Protein AF-A0A3B8Z0I8-F1 (afdb_monomer)

Radius of gyration: 22.94 Å; Cα contacts (8 Å, |Δi|>4): 555; chains: 1; bounding box: 56×36×66 Å

Foldseek 3Di:
DDDCPPQADQDDPVQLVVQVVLLVVVCPDPLVLVQLQVCAAPQLLDRNHSVQWDKDFLQHVRRVGHNDPVRIHTHGPLQRVQCPHPHCVRDRRQNVLVVLLLVLQLVDDAADDPDDDFFEKEFEFEWEGDSVHIWTKKFQWDADPPDLQHRAIDGFIDTDDPPQPDNVSRRQVRCCAFWNDRCPVFKDFRAKHYKDFADGPNHTPRYIYIYTYIYGSHDDHTDGDVNTTPDMDTFHLVQLVPVVQFDFDFDDDPRDTDTFTFGCGPNHTHGGPRNVRSVRSCCRSPPDPPPD

Sequence (292 aa):
MSPESGFLVPVSEEQIRRERQKAREIRKSPWWKRRKSSGLCHYCGADVGAAELTMDHIVPVIRGGRSARGNLVAACKPCNTEKKHALDFEWEPKGEMLRSIESRMRKAEAQLLDEKDPHRAAVAMVLAPHPDGPKVLMIRRAEHPEDPWSGHMAFPGGRSEPEDLSLVQTAIRETLEEVGVDLTSHGELITPMNELPAYSSGRPVGMVVSPFLFSLDRVRETKIDPEEVAAALWLPLASFRDKSNHRQTLIDTPKFKSEVQAFVVEEQIVWGLTHRMIENFLAAAFAEGPDS

Secondary structure (DSSP, 8-state):
-----TT-PPPPHHHHHHHHHHHHHHHTSHHHHHHTTT-B-TTT--B-HHHHEEEEESS-GGGT----GGGEEEEEHHHHHHHTT--TTTS--HHHHHHHHHHHHTTSPP-----SS-EEEEEEEEEE--TTS-EEEEEEEP--TT-TTTT-EE-SEEEPPTT-SSHHHHHHHHHHHHH---HHHHEEEEEE---EEEEETTEEEEEEEEEEEEEESS-------TTTEEEEEEEEHHHHH-GGGEEEEEEEETTEEEEEEEEEETTEEEEHHHHHHHHHHHHHHHPPPTT-

Structure (mmCIF, N/CA/C/O backbone):
data_AF-A0A3B8Z0I8-F1
#
_entry.id   AF-A0A3B8Z0I8-F1
#
loop_
_atom_site.group_PDB
_atom_site.id
_atom_site.type_symbol
_atom_site.label_atom_id
_atom_site.label_alt_id
_atom_site.label_comp_id
_atom_site.label_asym_id
_atom_site.label_entity_id
_atom_site.label_seq_id
_atom_site.pdbx_PDB_ins_code
_atom_site.Cartn_x
_atom_site.Cartn_y
_atom_site.Cartn_z
_atom_site.occupancy
_atom_site.B_iso_or_equiv
_atom_site.auth_seq_id
_atom_site.auth_comp_id
_atom_site.auth_asym_id
_atom_site.auth_atom_id
_atom_site.pdbx_PDB_model_num
ATOM 1 N N . MET A 1 1 ? 8.523 -15.419 35.441 1.00 34.44 1 MET A N 1
ATOM 2 C CA . MET A 1 1 ? 8.200 -14.636 36.656 1.00 34.44 1 MET A CA 1
ATOM 3 C C . MET A 1 1 ? 6.951 -13.809 36.366 1.00 34.44 1 MET A C 1
ATOM 5 O O . MET A 1 1 ? 6.655 -13.588 35.202 1.00 34.44 1 MET A O 1
ATOM 9 N N . SER A 1 2 ? 6.173 -13.545 37.409 1.00 33.84 2 SER A N 1
ATOM 10 C CA . SER A 1 2 ? 4.713 -13.365 37.498 1.00 33.84 2 SER A CA 1
ATOM 11 C C . SER A 1 2 ? 4.081 -12.134 36.813 1.00 33.84 2 SER A C 1
ATOM 13 O O . SER A 1 2 ? 4.773 -11.158 36.537 1.00 33.84 2 SER A O 1
ATOM 15 N N . PRO A 1 3 ? 2.747 -12.169 36.582 1.00 42.25 3 PRO A N 1
ATOM 16 C CA . PRO A 1 3 ? 1.966 -11.080 36.004 1.00 42.25 3 PRO A CA 1
ATOM 17 C C . PRO A 1 3 ? 1.588 -10.049 37.076 1.00 42.25 3 PRO A C 1
ATOM 19 O O . PRO A 1 3 ? 0.607 -10.224 37.789 1.00 42.25 3 PRO A O 1
ATOM 22 N N . GLU A 1 4 ? 2.337 -8.956 37.167 1.00 44.03 4 GLU A N 1
ATOM 23 C CA . GLU A 1 4 ? 1.919 -7.766 37.921 1.00 44.03 4 GLU A CA 1
ATOM 24 C C . GLU A 1 4 ? 2.114 -6.506 37.073 1.00 44.03 4 GLU A C 1
ATOM 26 O O . GLU A 1 4 ? 2.970 -5.665 37.324 1.00 44.03 4 GLU A O 1
ATOM 31 N N . SER A 1 5 ? 1.291 -6.355 36.034 1.00 44.53 5 SER A N 1
ATOM 32 C CA . SER A 1 5 ? 1.051 -5.034 35.452 1.00 44.53 5 SER A CA 1
ATOM 33 C C . SER A 1 5 ? 0.142 -4.259 36.417 1.00 44.53 5 SER A C 1
ATOM 35 O O . SER A 1 5 ? -1.076 -4.458 36.418 1.00 44.53 5 SER A O 1
ATOM 37 N N . GLY A 1 6 ? 0.730 -3.408 37.263 1.00 41.84 6 GLY A N 1
ATOM 38 C CA . GLY A 1 6 ? 0.099 -2.659 38.366 1.00 41.84 6 GLY A CA 1
ATOM 39 C C . GLY A 1 6 ? -1.002 -1.640 38.012 1.00 41.84 6 GLY A C 1
ATOM 40 O O . GLY A 1 6 ? -1.223 -0.702 38.768 1.00 41.84 6 GLY A O 1
ATOM 41 N N . PHE A 1 7 ? -1.707 -1.807 36.891 1.00 53.16 7 PHE A N 1
ATOM 42 C CA . PHE A 1 7 ? -2.797 -0.933 36.434 1.00 53.16 7 PHE A CA 1
ATOM 43 C C . PHE A 1 7 ? -4.191 -1.577 36.509 1.00 53.16 7 PHE A C 1
ATOM 45 O O . PHE A 1 7 ? -5.194 -0.902 36.276 1.00 53.16 7 PHE A O 1
ATOM 52 N N . LEU A 1 8 ? -4.289 -2.874 36.820 1.00 56.66 8 LEU A N 1
ATOM 53 C CA . LEU A 1 8 ? -5.564 -3.593 36.825 1.00 56.66 8 LEU A CA 1
ATOM 54 C C . LEU A 1 8 ? -6.128 -3.708 38.237 1.00 56.66 8 LEU A C 1
ATOM 56 O O . LEU A 1 8 ? -5.615 -4.447 39.073 1.00 56.66 8 LEU A O 1
ATOM 60 N N . VAL A 1 9 ? -7.234 -3.008 38.483 1.00 62.88 9 VAL A N 1
ATOM 61 C CA . VAL A 1 9 ? -8.044 -3.231 39.683 1.00 62.88 9 VAL A CA 1
ATOM 62 C C . VAL A 1 9 ? -8.761 -4.578 39.528 1.00 62.88 9 VAL A C 1
ATOM 64 O O . VAL A 1 9 ? -9.420 -4.783 38.504 1.00 62.88 9 VAL A O 1
ATOM 67 N N . PRO A 1 10 ? -8.671 -5.500 40.505 1.00 70.25 10 PRO A N 1
ATOM 68 C CA . PRO A 1 10 ? -9.399 -6.761 40.446 1.00 70.25 10 PRO A CA 1
ATOM 69 C C . PRO A 1 10 ? -10.910 -6.502 40.362 1.00 70.25 10 PRO A C 1
ATOM 71 O O . PRO A 1 10 ? -11.489 -5.810 41.201 1.00 70.25 10 PRO A O 1
ATOM 74 N N . VAL A 1 11 ? -11.546 -7.048 39.324 1.00 81.19 11 VAL A N 1
ATOM 75 C CA . VAL A 1 11 ? -12.984 -6.900 39.057 1.00 81.19 11 VAL A CA 1
ATOM 76 C C . VAL A 1 11 ? -13.714 -8.133 39.569 1.00 81.19 11 VAL A C 1
ATOM 78 O O . VAL A 1 11 ? -13.337 -9.256 39.233 1.00 81.19 11 VAL A O 1
ATOM 81 N N . SER A 1 12 ? -14.780 -7.951 40.351 1.00 88.00 12 SER A N 1
ATOM 82 C CA . SER A 1 12 ? -15.558 -9.089 40.852 1.00 88.00 12 SER A CA 1
ATOM 83 C C . SER A 1 12 ? -16.414 -9.730 39.751 1.00 88.00 12 SER A C 1
ATOM 85 O O . SER A 1 12 ? -16.860 -9.065 38.811 1.00 88.00 12 SER A O 1
ATOM 87 N N . GLU A 1 13 ? -16.718 -11.025 39.878 1.00 88.69 13 GLU A N 1
ATOM 88 C CA . GLU A 1 13 ? -17.620 -11.715 38.940 1.00 88.69 13 GLU A CA 1
ATOM 89 C C . GLU A 1 13 ? -19.006 -11.059 38.869 1.00 88.69 13 GLU A C 1
ATOM 91 O O . GLU A 1 13 ? -19.615 -10.974 37.798 1.00 88.69 13 GLU A O 1
ATOM 96 N N . GLU A 1 14 ? -19.494 -10.540 39.997 1.00 90.38 14 GLU A N 1
ATOM 97 C CA . GLU A 1 14 ? -20.768 -9.830 40.071 1.00 90.38 14 GLU A CA 1
ATOM 98 C C . GLU A 1 14 ? -20.740 -8.521 39.270 1.00 90.38 14 GLU A C 1
ATOM 100 O O . GLU A 1 14 ? -21.678 -8.228 38.519 1.00 90.38 14 GLU A O 1
ATOM 105 N N . GLN A 1 15 ? -19.636 -7.770 39.343 1.00 88.88 15 GLN A N 1
ATOM 106 C CA . GLN A 1 15 ? -19.426 -6.584 38.512 1.00 88.88 15 GLN A CA 1
ATOM 107 C C . GLN A 1 15 ? -19.386 -6.955 37.026 1.00 88.88 15 GLN A C 1
ATOM 109 O O . GLN A 1 15 ? -20.092 -6.338 36.225 1.00 88.88 15 GLN A O 1
ATOM 114 N N . ILE A 1 16 ? -18.646 -8.006 36.656 1.00 90.38 16 ILE A N 1
ATOM 115 C CA . ILE A 1 16 ? -18.575 -8.489 35.269 1.00 90.38 16 ILE A CA 1
ATOM 116 C C . ILE A 1 16 ? -19.971 -8.870 34.757 1.00 90.38 16 ILE A C 1
ATOM 118 O O . ILE A 1 16 ? -20.361 -8.488 33.648 1.00 90.38 16 ILE A O 1
ATOM 122 N N . ARG A 1 17 ? -20.761 -9.592 35.562 1.00 92.19 17 ARG A N 1
ATOM 123 C CA . ARG A 1 17 ? -22.135 -9.986 35.223 1.00 92.19 17 ARG A CA 1
ATOM 124 C C . ARG A 1 17 ? -23.034 -8.765 35.025 1.00 92.19 17 ARG A C 1
ATOM 126 O O . ARG A 1 17 ? -23.753 -8.703 34.024 1.00 92.19 17 ARG A O 1
ATOM 133 N N . ARG A 1 18 ? -22.969 -7.789 35.935 1.00 93.44 18 ARG A N 1
ATOM 134 C CA . ARG A 1 18 ? -23.747 -6.545 35.860 1.00 93.44 18 ARG A CA 1
ATOM 135 C C . ARG A 1 18 ? -23.421 -5.753 34.595 1.00 93.44 18 ARG A C 1
ATOM 137 O O . ARG A 1 18 ? -24.330 -5.322 33.886 1.00 93.44 18 ARG A O 1
ATOM 144 N N . GLU A 1 19 ? -22.142 -5.593 34.270 1.00 95.31 19 GLU A N 1
ATOM 145 C CA . GLU A 1 19 ? -21.721 -4.855 33.077 1.00 95.31 19 GLU A CA 1
ATOM 146 C C . GLU A 1 19 ? -22.089 -5.595 31.781 1.00 95.31 19 GLU A C 1
ATOM 148 O O . GLU A 1 19 ? -22.562 -4.968 30.827 1.00 95.31 19 GLU A O 1
ATOM 153 N N . ARG A 1 20 ? -22.005 -6.932 31.746 1.00 93.31 20 ARG A N 1
ATOM 154 C CA . ARG A 1 20 ? -22.496 -7.733 30.607 1.00 93.31 20 ARG A CA 1
ATOM 155 C C . ARG A 1 20 ? -24.009 -7.609 30.411 1.00 93.31 20 ARG A C 1
ATOM 157 O O . ARG A 1 20 ? -24.467 -7.562 29.269 1.00 93.31 20 ARG A O 1
ATOM 164 N N . GLN A 1 21 ? -24.792 -7.538 31.490 1.00 95.25 21 GLN A N 1
ATOM 165 C CA . GLN A 1 21 ? -26.237 -7.309 31.401 1.00 95.25 21 GLN A CA 1
ATOM 166 C C . GLN A 1 21 ? -26.548 -5.932 30.799 1.00 95.25 21 GLN A C 1
ATOM 168 O O . GLN A 1 21 ? -27.303 -5.856 29.829 1.00 95.25 21 GLN A O 1
ATOM 173 N N . LYS A 1 22 ? -25.886 -4.870 31.275 1.00 95.25 22 LYS A N 1
ATOM 174 C CA . LYS A 1 22 ? -26.017 -3.522 30.694 1.00 95.25 22 LYS A CA 1
ATOM 175 C C . LYS A 1 22 ? -25.671 -3.494 29.204 1.00 95.25 22 LYS A C 1
ATOM 177 O O . LYS A 1 22 ? -26.396 -2.895 28.416 1.00 95.25 22 LYS A O 1
ATOM 182 N N . ALA A 1 23 ? -24.602 -4.177 28.786 1.00 94.44 23 ALA A N 1
ATOM 183 C CA . ALA A 1 23 ? -24.239 -4.267 27.369 1.00 94.44 23 ALA A CA 1
ATOM 184 C C . ALA A 1 23 ? -25.355 -4.913 26.527 1.00 94.44 23 ALA A C 1
ATOM 186 O O . ALA A 1 23 ? -25.667 -4.429 25.438 1.00 94.44 23 ALA A O 1
ATOM 187 N N . ARG A 1 24 ? -26.011 -5.970 27.036 1.00 96.00 24 ARG A N 1
ATOM 188 C CA . ARG A 1 24 ? -27.154 -6.620 26.362 1.00 96.00 24 ARG A CA 1
ATOM 189 C C . ARG A 1 24 ? -28.349 -5.679 26.206 1.00 96.00 24 ARG A C 1
ATOM 191 O O . ARG A 1 24 ? -29.009 -5.720 25.170 1.00 96.00 24 ARG A O 1
ATOM 198 N N . GLU A 1 25 ? -28.617 -4.839 27.201 1.00 96.31 25 GLU A N 1
ATOM 199 C CA . GLU A 1 25 ? -29.671 -3.818 27.141 1.00 96.31 25 GLU A CA 1
ATOM 200 C C . GLU A 1 25 ? -29.322 -2.722 26.123 1.00 96.31 25 GLU A C 1
ATOM 202 O O . GLU A 1 25 ? -30.122 -2.427 25.232 1.00 96.31 25 GLU A O 1
ATOM 207 N N . ILE A 1 26 ? -28.091 -2.196 26.161 1.00 95.62 26 ILE A N 1
ATOM 208 C CA . ILE A 1 26 ? -27.612 -1.183 25.206 1.00 95.62 26 ILE A CA 1
ATOM 209 C C . ILE A 1 26 ? -27.657 -1.713 23.772 1.00 95.62 26 ILE A C 1
ATOM 211 O O . ILE A 1 26 ? -28.038 -0.975 22.862 1.00 95.62 26 ILE A O 1
ATOM 215 N N . ARG A 1 27 ? -27.351 -2.995 23.553 1.00 95.25 27 ARG A N 1
ATOM 216 C CA . ARG A 1 27 ? -27.382 -3.630 22.226 1.00 95.25 27 ARG A CA 1
ATOM 217 C C . ARG A 1 27 ? -28.764 -3.592 21.569 1.00 95.25 27 ARG A C 1
ATOM 219 O O . ARG A 1 27 ? -28.851 -3.610 20.346 1.00 95.25 27 ARG A O 1
ATOM 226 N N . LYS A 1 28 ? -29.841 -3.520 22.358 1.00 95.50 28 LYS A N 1
ATOM 227 C CA . LYS A 1 28 ? -31.225 -3.399 21.864 1.00 95.50 28 LYS A CA 1
ATOM 228 C C . LYS A 1 28 ? -31.649 -1.945 21.623 1.00 95.50 28 LYS A C 1
ATOM 230 O O . LYS A 1 28 ? -32.699 -1.704 21.032 1.00 95.50 28 LYS A O 1
ATOM 235 N N . SER A 1 29 ? -30.854 -0.975 22.074 1.00 96.06 29 SER A N 1
ATOM 236 C CA . SER A 1 29 ? -31.219 0.441 22.038 1.00 96.06 29 SER A CA 1
ATOM 237 C C . SER A 1 29 ? -31.145 1.052 20.626 1.00 96.06 29 SER A C 1
ATOM 239 O O . SER A 1 29 ? -30.336 0.622 19.796 1.00 96.06 29 SER A O 1
ATOM 241 N N . PRO A 1 30 ? -31.911 2.128 20.354 1.00 96.75 30 PRO A N 1
ATOM 242 C CA . PRO A 1 30 ? -31.772 2.913 19.124 1.00 96.75 30 PRO A CA 1
ATOM 243 C C . PRO A 1 30 ? -30.370 3.504 18.937 1.00 96.75 30 PRO A C 1
ATOM 245 O O . PRO A 1 30 ? -29.899 3.641 17.809 1.00 96.75 30 PRO A O 1
ATOM 248 N N . TRP A 1 31 ? -29.686 3.824 20.042 1.00 96.00 31 TRP A N 1
ATOM 249 C CA . TRP A 1 31 ? -28.316 4.332 20.008 1.00 96.00 31 TRP A CA 1
ATOM 250 C C . TRP A 1 31 ? -27.369 3.323 19.354 1.00 96.00 31 TRP A C 1
ATOM 252 O O . TRP A 1 31 ? -26.598 3.697 18.475 1.00 96.00 31 TRP A O 1
ATOM 262 N N . TRP A 1 32 ? -27.478 2.040 19.709 1.00 96.25 32 TRP A N 1
ATOM 263 C CA . TRP A 1 32 ? -26.640 1.000 19.115 1.00 96.25 32 TRP A CA 1
ATOM 264 C C . TRP A 1 32 ? -26.947 0.777 17.631 1.00 96.25 32 TRP A C 1
ATOM 266 O O . TRP A 1 32 ? -26.023 0.663 16.827 1.00 96.25 32 TRP A O 1
ATOM 276 N N . LYS A 1 33 ? -28.232 0.791 17.242 1.00 94.56 33 LYS A N 1
ATOM 277 C CA . LYS A 1 33 ? -28.634 0.715 15.825 1.00 94.56 33 LYS A CA 1
ATOM 278 C C . LYS A 1 33 ? -27.989 1.832 14.997 1.00 94.56 33 LYS A C 1
ATOM 280 O O . LYS A 1 33 ? -27.443 1.556 13.936 1.00 94.56 33 LYS A O 1
ATOM 285 N N . ARG A 1 34 ? -27.994 3.067 15.513 1.00 93.00 34 ARG A N 1
ATOM 286 C CA . ARG A 1 34 ? -27.336 4.218 14.875 1.00 93.00 34 ARG A CA 1
ATOM 287 C C . ARG A 1 34 ? -25.813 4.088 14.873 1.00 93.00 34 ARG A C 1
ATOM 289 O O . ARG A 1 34 ? -25.176 4.432 13.893 1.00 93.00 34 ARG A O 1
ATOM 296 N N . ARG A 1 35 ? -25.211 3.566 15.945 1.00 91.06 35 ARG A N 1
ATOM 297 C CA . ARG A 1 35 ? -23.751 3.403 16.031 1.00 91.06 35 ARG A CA 1
ATOM 298 C C . ARG A 1 35 ? -23.198 2.466 14.955 1.00 91.06 35 ARG A C 1
ATOM 300 O O . ARG A 1 35 ? -22.100 2.709 14.480 1.00 91.06 35 ARG A O 1
ATOM 307 N N . LYS A 1 36 ? -23.947 1.428 14.569 1.00 95.12 36 LYS A N 1
ATOM 308 C CA . LYS A 1 36 ? -23.549 0.484 13.511 1.00 95.12 36 LYS A CA 1
ATOM 309 C C . LYS A 1 36 ? -23.944 0.915 12.096 1.00 95.12 36 LYS A C 1
ATOM 311 O O . LYS A 1 36 ? -23.573 0.231 11.150 1.00 95.12 36 LYS A O 1
ATOM 316 N N . SER A 1 37 ? -24.735 1.980 11.930 1.00 91.06 37 SER A N 1
ATOM 317 C CA . SER A 1 37 ? -25.359 2.279 10.633 1.00 91.06 37 SER A CA 1
ATOM 318 C C . SER A 1 37 ? -24.363 2.684 9.553 1.00 91.06 37 SER A C 1
ATOM 320 O O . SER A 1 37 ? -24.700 2.589 8.382 1.00 91.06 37 SER A O 1
ATOM 322 N N . SER A 1 38 ? -23.158 3.119 9.931 1.00 86.81 38 SER A N 1
ATOM 323 C CA . SER A 1 38 ? -22.088 3.434 8.986 1.00 86.81 38 SER A CA 1
ATOM 324 C C . SER A 1 38 ? -21.499 2.206 8.292 1.00 86.81 38 SER A C 1
ATOM 326 O O . SER A 1 38 ? -20.796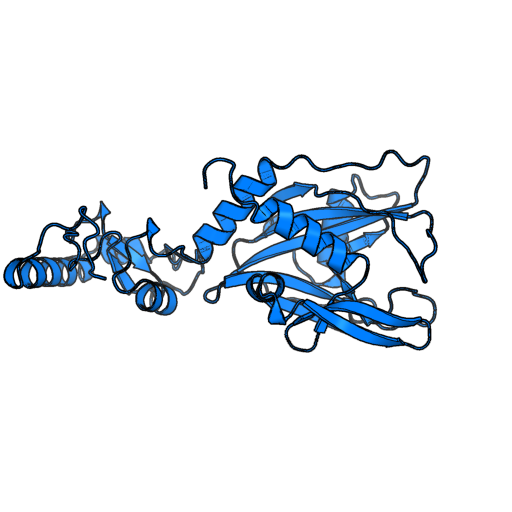 2.387 7.315 1.00 86.81 38 SER A O 1
ATOM 328 N N . GLY A 1 39 ? -21.690 0.983 8.808 1.00 89.06 39 GLY A N 1
ATOM 329 C CA . GLY A 1 39 ? -21.043 -0.228 8.267 1.00 89.06 39 GLY A CA 1
ATOM 330 C C . GLY A 1 39 ? -19.538 -0.346 8.556 1.00 89.06 39 GLY A C 1
ATOM 331 O O . GLY A 1 39 ? -18.993 -1.447 8.544 1.00 89.06 39 GLY A O 1
ATOM 332 N N . LEU A 1 40 ? -18.896 0.758 8.945 1.00 81.81 40 LEU A N 1
ATOM 333 C CA . LEU A 1 40 ? -17.469 0.835 9.251 1.00 81.81 40 LEU A CA 1
ATOM 334 C C . LEU A 1 40 ? -17.104 0.228 10.612 1.00 81.81 40 LEU A C 1
ATOM 336 O O . LEU A 1 40 ? -17.683 0.568 11.650 1.00 81.81 40 LEU A O 1
ATOM 340 N N . CYS A 1 41 ? -16.083 -0.626 10.615 1.00 85.25 41 CYS A N 1
ATOM 341 C CA . CYS A 1 41 ? -15.428 -1.109 11.825 1.00 85.25 41 CYS A CA 1
ATOM 342 C C . CYS A 1 41 ? -14.615 0.012 12.490 1.00 85.25 41 CYS A C 1
ATOM 344 O O . CYS A 1 41 ? -13.791 0.653 11.846 1.00 85.25 41 CYS A O 1
ATOM 346 N N . HIS A 1 42 ? -14.772 0.198 13.802 1.00 84.88 42 HIS A N 1
ATOM 347 C CA . HIS A 1 42 ? -14.018 1.184 14.582 1.00 84.88 42 HIS A CA 1
ATOM 348 C C . HIS A 1 42 ? -12.499 0.970 14.517 1.00 84.88 42 HIS A C 1
ATOM 350 O O . HIS A 1 42 ? -11.736 1.929 14.473 1.00 84.88 42 HIS A O 1
ATOM 356 N N . TYR A 1 43 ? -12.083 -0.295 14.488 1.00 80.25 43 TYR A N 1
ATOM 357 C CA . TYR A 1 43 ? -10.690 -0.702 14.596 1.00 80.25 43 TYR A CA 1
ATOM 358 C C . TYR A 1 43 ? -9.975 -0.725 13.245 1.00 80.25 43 TYR A C 1
ATOM 360 O O . TYR A 1 43 ? -9.042 0.043 13.025 1.00 80.25 43 TYR A O 1
ATOM 368 N N . CYS A 1 44 ? -10.418 -1.577 12.315 1.00 72.31 44 CYS A N 1
ATOM 369 C CA . CYS A 1 44 ? -9.783 -1.684 11.000 1.00 72.31 44 CYS A CA 1
ATOM 370 C C . CYS A 1 44 ? -10.266 -0.649 9.978 1.00 72.31 44 CYS A C 1
ATOM 372 O O . CYS A 1 44 ? -9.677 -0.562 8.910 1.00 72.31 44 CYS A O 1
ATOM 374 N N . GLY A 1 45 ? -11.333 0.104 10.258 1.00 75.31 45 GLY A N 1
ATOM 375 C CA . GLY A 1 45 ? -11.924 1.051 9.306 1.00 75.31 45 GLY A CA 1
ATOM 376 C C . GLY A 1 45 ? -12.735 0.409 8.176 1.00 75.31 45 GLY A C 1
ATOM 377 O O . GLY A 1 45 ? -13.511 1.109 7.539 1.00 75.31 45 GLY A O 1
ATOM 378 N N . ALA A 1 46 ? -12.621 -0.906 7.954 1.00 74.62 46 ALA A N 1
ATOM 379 C CA . ALA A 1 46 ? -13.293 -1.591 6.851 1.00 74.62 46 ALA A CA 1
ATOM 380 C C . ALA A 1 46 ? -14.826 -1.473 6.928 1.00 74.62 46 ALA A C 1
ATOM 382 O O . ALA A 1 46 ? -15.411 -1.661 8.003 1.00 74.62 46 ALA A O 1
ATOM 383 N N . ASP A 1 47 ? -15.463 -1.231 5.778 1.00 84.12 47 ASP A N 1
ATOM 384 C CA . ASP A 1 47 ? -16.908 -1.390 5.615 1.00 84.12 47 ASP A CA 1
ATOM 385 C C . ASP A 1 47 ? -17.247 -2.878 5.503 1.00 84.12 47 ASP A C 1
ATOM 387 O O . ASP A 1 47 ? -16.907 -3.542 4.526 1.00 84.12 47 ASP A O 1
ATOM 391 N N . VAL A 1 48 ? -17.889 -3.411 6.538 1.00 85.31 48 VAL A N 1
ATOM 392 C CA . VAL A 1 48 ? -18.372 -4.800 6.576 1.00 85.31 48 VAL A CA 1
ATOM 393 C C . VAL A 1 48 ? -19.900 -4.862 6.548 1.00 85.31 48 VAL A C 1
ATOM 395 O O . VAL A 1 48 ? -20.491 -5.928 6.698 1.00 85.31 48 VAL A O 1
ATOM 398 N N . GLY A 1 49 ? -20.561 -3.713 6.389 1.00 91.69 49 GLY A N 1
ATOM 399 C CA . GLY A 1 49 ? -22.000 -3.581 6.529 1.00 91.69 49 GLY A CA 1
ATOM 400 C C . GLY A 1 49 ? -22.482 -3.644 7.984 1.00 91.69 49 GLY A C 1
ATOM 401 O O . GLY A 1 49 ? -21.923 -4.295 8.870 1.00 91.69 49 GLY A O 1
ATOM 402 N N . ALA A 1 50 ? -23.599 -2.966 8.255 1.00 93.75 50 ALA A N 1
ATOM 403 C CA . ALA A 1 50 ? -24.150 -2.843 9.607 1.00 93.75 50 ALA A CA 1
ATOM 404 C C . ALA A 1 50 ? -24.524 -4.194 10.256 1.00 93.75 50 ALA A C 1
ATOM 406 O O . ALA A 1 50 ? -24.569 -4.296 11.490 1.00 93.75 50 ALA A O 1
ATOM 407 N N . ALA A 1 51 ? -24.817 -5.218 9.446 1.00 93.75 51 ALA A N 1
ATOM 408 C CA . ALA A 1 51 ? -25.180 -6.559 9.902 1.00 93.75 51 ALA A CA 1
ATOM 409 C C . ALA A 1 51 ? -23.995 -7.296 10.550 1.00 93.75 51 ALA A C 1
ATOM 411 O O . ALA A 1 51 ? -24.161 -7.851 11.638 1.00 93.75 51 ALA A O 1
ATOM 412 N N . GLU A 1 52 ? -22.800 -7.185 9.965 1.00 93.25 52 GLU A N 1
ATOM 413 C CA . GLU A 1 52 ? -21.587 -7.898 10.399 1.00 93.25 52 GLU A CA 1
ATOM 414 C C . GLU A 1 52 ? -20.859 -7.215 11.567 1.00 93.25 52 GLU A C 1
ATOM 416 O O . GLU A 1 52 ? -19.964 -7.782 12.203 1.00 93.25 52 GLU A O 1
ATOM 421 N N . LEU A 1 53 ? -21.264 -5.989 11.903 1.00 95.56 53 LEU A N 1
ATOM 422 C CA . LEU A 1 53 ? -20.722 -5.257 13.038 1.00 95.56 53 LEU A CA 1
ATOM 423 C C . LEU A 1 53 ? -21.244 -5.793 14.383 1.00 95.56 53 LEU A C 1
ATOM 425 O O . LEU A 1 53 ? -22.451 -5.889 14.664 1.00 95.56 53 LEU A O 1
ATOM 429 N N . THR A 1 54 ? -20.291 -6.059 15.268 1.00 96.12 54 THR A N 1
ATOM 430 C CA . THR A 1 54 ? -20.468 -6.524 16.645 1.00 96.12 54 THR A CA 1
ATOM 431 C C . THR A 1 54 ? -20.194 -5.405 17.655 1.00 96.12 54 THR A C 1
ATOM 433 O O . THR A 1 54 ? -19.722 -4.329 17.296 1.00 96.12 54 THR A O 1
ATOM 436 N N . MET A 1 55 ? -20.569 -5.634 18.917 1.00 96.50 55 MET A N 1
ATOM 437 C CA . MET A 1 55 ? -20.289 -4.710 20.020 1.00 96.50 55 MET A CA 1
ATOM 438 C C . MET A 1 55 ? -18.994 -5.123 20.694 1.00 96.50 55 MET A C 1
ATOM 440 O O . MET A 1 55 ? -18.892 -6.281 21.103 1.00 96.50 55 MET A O 1
ATOM 444 N N . ASP A 1 56 ? -18.075 -4.177 20.833 1.00 94.31 56 ASP A N 1
ATOM 445 C CA . ASP A 1 56 ? -16.870 -4.341 21.635 1.00 94.31 56 ASP A CA 1
ATOM 446 C C . ASP A 1 56 ? -16.725 -3.227 22.679 1.00 94.31 56 ASP A C 1
ATOM 448 O O . ASP A 1 56 ? -17.309 -2.143 22.544 1.00 94.31 56 ASP A O 1
ATOM 452 N N . HIS A 1 57 ? -15.968 -3.534 23.731 1.00 93.50 57 HIS A N 1
ATOM 453 C CA . HIS A 1 57 ? -15.567 -2.600 24.766 1.00 93.50 57 HIS A CA 1
ATOM 454 C C . HIS A 1 57 ? -14.110 -2.164 24.569 1.00 93.50 57 HIS A C 1
ATOM 456 O O . HIS A 1 57 ? -13.216 -3.008 24.642 1.00 93.50 57 HIS A O 1
ATOM 462 N N . ILE A 1 58 ? -13.871 -0.852 24.444 1.00 87.56 58 ILE A N 1
ATOM 463 C CA . ILE A 1 58 ? -12.516 -0.265 24.364 1.00 87.56 58 ILE A CA 1
ATOM 464 C C . ILE A 1 58 ? -11.662 -0.758 25.544 1.00 87.56 58 ILE A C 1
ATOM 466 O O . ILE A 1 58 ? -10.667 -1.456 25.367 1.00 87.56 58 ILE A O 1
ATOM 470 N N . VAL A 1 59 ? -12.132 -0.528 26.769 1.00 90.12 59 VAL A N 1
ATOM 471 C CA . VAL A 1 59 ? -11.624 -1.188 27.974 1.00 90.12 59 VAL A CA 1
ATOM 472 C C . VAL A 1 59 ? -12.479 -2.431 28.226 1.00 90.12 59 VAL A C 1
ATOM 474 O O . VAL A 1 59 ? -13.669 -2.276 28.527 1.00 90.12 59 VAL A O 1
ATOM 477 N N . PRO A 1 60 ? -11.933 -3.659 28.143 1.00 91.25 60 PRO A N 1
ATOM 478 C CA . PRO A 1 60 ? -12.699 -4.876 28.383 1.00 91.25 60 PRO A CA 1
ATOM 479 C C . PRO A 1 60 ? -13.319 -4.901 29.781 1.00 91.25 60 PRO A C 1
ATOM 481 O O . PRO A 1 60 ? -12.706 -4.482 30.763 1.00 91.25 60 PRO A O 1
ATOM 484 N N . VAL A 1 61 ? -14.516 -5.480 29.903 1.00 91.62 61 VAL A N 1
ATOM 485 C CA . VAL A 1 61 ? -15.211 -5.601 31.200 1.00 91.62 61 VAL A CA 1
ATOM 486 C C . VAL A 1 61 ? -14.363 -6.340 32.237 1.00 91.62 61 VAL A C 1
ATOM 488 O O . VAL A 1 61 ? -14.322 -5.947 33.399 1.00 91.62 61 VAL A O 1
ATOM 491 N N . ILE A 1 62 ? -13.638 -7.381 31.817 1.00 88.31 62 ILE A N 1
ATOM 492 C CA . ILE A 1 62 ? -12.763 -8.147 32.717 1.00 88.31 62 ILE A CA 1
ATOM 493 C C . ILE A 1 62 ? -11.529 -7.356 33.183 1.00 88.31 62 ILE A C 1
ATOM 495 O O . ILE A 1 62 ? -10.862 -7.765 34.122 1.00 88.31 62 ILE A O 1
ATOM 499 N N . ARG A 1 63 ? -11.235 -6.226 32.528 1.00 86.81 63 ARG A N 1
ATOM 500 C CA . ARG A 1 63 ? -10.173 -5.268 32.864 1.00 86.81 63 ARG A CA 1
ATOM 501 C C . ARG A 1 63 ? -10.743 -4.007 33.545 1.00 86.81 63 ARG A C 1
ATOM 503 O O . ARG A 1 63 ? -10.056 -3.001 33.648 1.00 86.81 63 ARG A O 1
ATOM 510 N N . GLY A 1 64 ? -12.008 -4.035 33.980 1.00 88.00 64 GLY A N 1
ATOM 511 C CA . GLY A 1 64 ? -12.660 -2.949 34.729 1.00 88.00 64 GLY A CA 1
ATOM 512 C C . GLY A 1 64 ? -13.468 -1.972 33.875 1.00 88.00 64 GLY A C 1
ATOM 513 O O . GLY A 1 64 ? -14.025 -1.003 34.395 1.00 88.00 64 GLY A O 1
ATOM 514 N N . GLY A 1 65 ? -13.577 -2.219 32.568 1.00 90.31 65 GLY A N 1
ATOM 515 C CA . GLY A 1 65 ? -14.343 -1.370 31.667 1.00 90.31 65 GLY A CA 1
ATOM 516 C C . GLY A 1 65 ? -15.849 -1.424 31.916 1.00 90.31 65 GLY A C 1
ATOM 517 O O . GLY A 1 65 ? -16.442 -2.485 32.110 1.00 90.31 65 GLY A O 1
ATOM 518 N N . ARG A 1 66 ? -16.498 -0.257 31.872 1.00 93.31 66 ARG A N 1
ATOM 519 C CA . ARG A 1 66 ? -17.954 -0.136 32.039 1.00 93.31 66 ARG A CA 1
ATOM 520 C C . ARG A 1 66 ? -18.668 -0.224 30.697 1.00 93.31 66 ARG A C 1
ATOM 522 O O . ARG A 1 66 ? -18.184 0.289 29.693 1.00 93.31 66 ARG A O 1
ATOM 529 N N . SER A 1 67 ? -19.874 -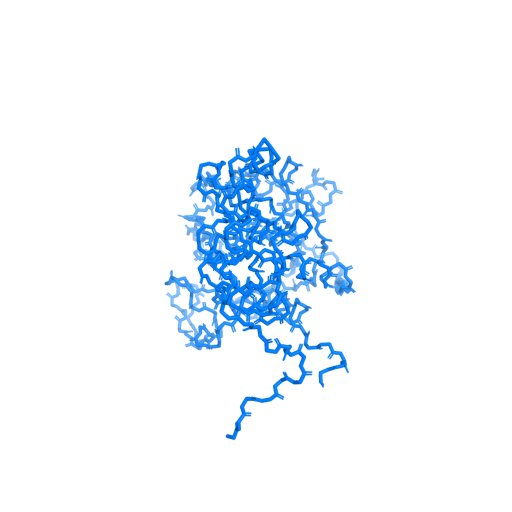0.772 30.681 1.00 94.94 67 SER A N 1
ATOM 530 C CA . SER A 1 67 ? -20.785 -0.742 29.534 1.00 94.94 67 SER A CA 1
ATOM 531 C C . SER A 1 67 ? -21.450 0.631 29.417 1.00 94.94 67 SER A C 1
ATOM 533 O O . SER A 1 67 ? -22.648 0.787 29.644 1.00 94.94 67 SER A O 1
ATOM 535 N N . ALA A 1 68 ? -20.649 1.647 29.099 1.00 93.31 68 ALA A N 1
ATOM 536 C CA . ALA A 1 68 ? -21.077 3.018 28.847 1.00 93.31 68 ALA A CA 1
ATOM 537 C C . ALA A 1 68 ? -20.865 3.366 27.369 1.00 93.31 68 ALA A C 1
ATOM 539 O O . ALA A 1 68 ? -19.960 2.839 26.734 1.00 93.31 68 ALA A O 1
ATOM 540 N N . ARG A 1 69 ? -21.662 4.290 26.820 1.00 91.81 69 ARG A N 1
ATOM 541 C CA . ARG A 1 69 ? -21.597 4.666 25.392 1.00 91.81 69 ARG A CA 1
ATOM 542 C C . ARG A 1 69 ? -20.194 5.075 24.922 1.00 91.81 69 ARG A C 1
ATOM 544 O O . ARG A 1 69 ? -19.838 4.755 23.798 1.00 91.81 69 ARG A O 1
ATOM 551 N N . GLY A 1 70 ? -19.412 5.742 25.775 1.00 87.31 70 GLY A N 1
ATOM 552 C CA . GLY A 1 70 ? -18.031 6.143 25.470 1.00 87.31 70 GLY A CA 1
ATOM 553 C C . GLY A 1 70 ? -17.009 5.002 25.490 1.00 87.31 70 GLY A C 1
ATOM 554 O O . GLY A 1 70 ? -15.917 5.176 24.979 1.00 87.31 70 GLY A O 1
ATOM 555 N N . ASN A 1 71 ? -17.363 3.840 26.044 1.00 93.69 71 ASN A N 1
ATOM 556 C CA . ASN A 1 71 ? -16.519 2.644 26.075 1.00 93.69 71 ASN A CA 1
ATOM 557 C C . ASN A 1 71 ? -17.011 1.566 25.092 1.00 93.69 71 ASN A C 1
ATOM 559 O O . ASN A 1 71 ? -16.514 0.451 25.130 1.00 93.69 71 ASN A O 1
ATOM 563 N N . LEU A 1 72 ? -18.027 1.853 24.267 1.00 94.44 72 LEU A N 1
ATOM 564 C CA . LEU A 1 72 ? -18.663 0.885 23.371 1.00 94.44 72 LEU A CA 1
ATOM 565 C C . LEU A 1 72 ? -18.496 1.294 21.907 1.00 94.44 72 LEU A C 1
ATOM 567 O O . LEU A 1 72 ? -18.913 2.381 21.493 1.00 94.44 72 LEU A O 1
ATOM 571 N N . VAL A 1 73 ? -17.957 0.383 21.102 1.00 93.88 73 VAL A N 1
ATOM 572 C CA . VAL A 1 73 ? -17.644 0.618 19.688 1.00 93.88 73 VAL A CA 1
ATOM 573 C C . VAL A 1 73 ? -18.197 -0.489 18.800 1.00 93.88 73 VAL A C 1
ATOM 575 O O . VAL A 1 73 ? -18.434 -1.610 19.252 1.00 93.88 73 VAL A O 1
ATOM 578 N N . ALA A 1 74 ? -18.461 -0.148 17.536 1.00 94.88 74 ALA A N 1
ATOM 579 C CA . ALA A 1 74 ? -18.879 -1.104 16.520 1.00 94.88 74 ALA A CA 1
ATOM 580 C C . ALA A 1 74 ? -17.642 -1.683 15.838 1.00 94.88 74 ALA A C 1
ATOM 582 O O . ALA A 1 74 ? -16.887 -0.945 15.218 1.00 94.88 74 ALA A O 1
ATOM 583 N N . ALA A 1 75 ? -17.427 -2.988 15.966 1.00 91.75 75 ALA A N 1
ATOM 584 C CA . ALA A 1 75 ? -16.245 -3.665 15.444 1.00 91.75 75 ALA A CA 1
ATOM 585 C C . ALA A 1 75 ? -16.642 -4.889 14.617 1.00 91.75 75 ALA A C 1
ATOM 587 O O . ALA A 1 75 ? -17.579 -5.609 14.976 1.00 91.75 75 ALA A O 1
ATOM 588 N N . CYS A 1 76 ? -15.930 -5.156 13.524 1.00 91.50 76 CYS A N 1
ATOM 589 C CA . CYS A 1 76 ? -16.099 -6.399 12.781 1.00 91.50 76 CYS A CA 1
ATOM 590 C C . CYS A 1 76 ? -15.706 -7.600 13.660 1.00 91.50 76 CYS A C 1
ATOM 592 O O . CYS A 1 76 ? -14.928 -7.479 14.613 1.00 91.50 76 CYS A O 1
ATOM 594 N N . LYS A 1 77 ? -16.263 -8.774 13.351 1.00 91.31 77 LYS A N 1
ATOM 595 C CA . LYS A 1 77 ? -16.001 -10.004 14.109 1.00 91.31 77 LYS A CA 1
ATOM 596 C C . LYS A 1 77 ? -14.504 -10.375 14.184 1.00 91.31 77 LYS A C 1
ATOM 598 O O . LYS A 1 77 ? -14.091 -10.738 15.288 1.00 91.31 77 LYS A O 1
ATOM 603 N N . PRO A 1 78 ? -13.689 -10.254 13.110 1.00 86.00 78 PRO A N 1
ATOM 604 C CA . PRO A 1 78 ? -12.244 -10.495 13.179 1.00 86.00 78 PRO A CA 1
ATOM 605 C C . PRO A 1 78 ? -11.539 -9.616 14.218 1.00 86.00 78 PRO A C 1
ATOM 607 O O . PRO A 1 78 ? -10.982 -10.152 15.171 1.00 86.00 78 PRO A O 1
ATOM 610 N N . CYS A 1 79 ? -11.670 -8.286 14.119 1.00 85.06 79 CYS A N 1
ATOM 611 C CA . CYS A 1 79 ? -11.042 -7.346 15.054 1.00 85.06 79 CYS A CA 1
ATOM 612 C C . CYS A 1 79 ? -11.478 -7.574 16.505 1.00 85.06 79 CYS A C 1
ATOM 614 O O . CYS A 1 79 ? -10.644 -7.596 17.400 1.00 85.06 79 CYS A O 1
ATOM 616 N N . ASN A 1 80 ? -12.779 -7.776 16.745 1.00 91.44 80 ASN A N 1
ATOM 617 C CA . ASN A 1 80 ? -13.292 -8.011 18.098 1.00 91.44 80 ASN A CA 1
ATOM 618 C C . ASN A 1 80 ? -12.726 -9.317 18.702 1.00 91.44 80 ASN A C 1
ATOM 620 O O . ASN A 1 80 ? -12.359 -9.381 19.874 1.00 91.44 80 ASN A O 1
ATOM 624 N N . THR A 1 81 ? -12.600 -10.362 17.877 1.00 89.31 81 THR A N 1
ATOM 625 C CA . THR A 1 81 ? -12.026 -11.651 18.296 1.00 89.31 81 THR A CA 1
ATOM 626 C C . THR A 1 81 ? -10.525 -11.550 18.562 1.00 89.31 81 THR A C 1
ATOM 628 O O . THR A 1 81 ? -10.051 -12.132 19.534 1.00 89.31 81 THR A O 1
ATOM 631 N N . GLU A 1 82 ? -9.795 -10.815 17.720 1.00 83.38 82 GLU A N 1
ATOM 632 C CA . GLU A 1 82 ? -8.349 -10.601 17.836 1.00 83.38 82 GLU A CA 1
ATOM 633 C C . GLU A 1 82 ? -8.003 -9.765 19.077 1.00 83.38 82 GLU A C 1
ATOM 635 O O . GLU A 1 82 ? -7.181 -10.194 19.886 1.00 83.38 82 GLU A O 1
ATOM 640 N N . LYS A 1 83 ? -8.707 -8.642 19.300 1.00 84.75 83 LYS A N 1
ATOM 641 C CA . LYS A 1 83 ? -8.543 -7.796 20.493 1.00 84.75 83 LYS A CA 1
ATOM 642 C C . LYS A 1 83 ? -8.809 -8.565 21.782 1.00 84.75 83 LYS A C 1
ATOM 644 O O . LYS A 1 83 ? -8.042 -8.475 22.739 1.00 84.75 83 LYS A O 1
ATOM 649 N N . LYS A 1 84 ? -9.912 -9.323 21.827 1.00 86.19 84 LYS A N 1
ATOM 650 C CA . LYS A 1 84 ? -10.342 -10.170 22.953 1.00 86.19 84 LYS A CA 1
ATOM 651 C C . LYS A 1 84 ? -10.401 -9.442 24.306 1.00 86.19 84 LYS A C 1
ATOM 653 O O . LYS A 1 84 ? -11.462 -9.017 24.759 1.00 86.19 84 LYS A O 1
ATOM 658 N N . HIS A 1 85 ? -9.278 -9.398 25.017 1.00 88.31 85 HIS A N 1
ATOM 659 C CA . HIS A 1 85 ? -9.134 -8.846 26.366 1.00 88.31 85 HIS A CA 1
ATOM 660 C C . HIS A 1 85 ? -7.960 -7.873 26.488 1.00 88.31 85 HIS A C 1
ATOM 662 O O . HIS A 1 85 ? -7.656 -7.445 27.604 1.00 88.31 85 HIS A O 1
ATOM 668 N N . ALA A 1 86 ? -7.315 -7.559 25.368 1.00 83.25 86 ALA A N 1
ATOM 669 C CA . ALA A 1 86 ? -6.308 -6.527 25.289 1.00 83.25 86 ALA A CA 1
ATOM 670 C C . ALA A 1 86 ? -6.957 -5.149 25.470 1.00 83.25 86 ALA A C 1
ATOM 672 O O . ALA A 1 86 ? -8.094 -4.901 25.035 1.00 83.25 86 ALA A O 1
ATOM 673 N N . LEU A 1 87 ? -6.232 -4.273 26.153 1.00 81.56 87 LEU A N 1
ATOM 674 C CA . LEU A 1 87 ? -6.451 -2.832 26.105 1.00 81.56 87 LEU A CA 1
ATOM 675 C C . LEU A 1 87 ? -5.974 -2.299 24.749 1.00 81.56 87 LEU A C 1
ATOM 677 O O . LEU A 1 87 ? -5.138 -2.926 24.106 1.00 81.56 87 LEU A O 1
ATOM 681 N N . ASP A 1 88 ? -6.479 -1.142 24.325 1.00 69.00 88 ASP A N 1
ATOM 682 C CA . ASP A 1 88 ? -6.134 -0.571 23.012 1.00 69.00 88 ASP A CA 1
ATOM 683 C C . ASP A 1 88 ? -4.615 -0.362 22.830 1.00 69.00 88 ASP A C 1
ATOM 685 O O . ASP A 1 88 ? -4.103 -0.532 21.736 1.00 69.00 88 ASP A O 1
ATOM 689 N N . PHE A 1 89 ? -3.855 -0.085 23.898 1.00 65.94 89 PHE A N 1
ATOM 690 C CA . PHE A 1 89 ? -2.387 0.012 23.810 1.00 65.94 89 PHE A CA 1
ATOM 691 C C . PHE A 1 89 ? -1.667 -1.350 23.812 1.00 65.94 89 PHE A C 1
ATOM 693 O O . PHE A 1 89 ? -0.489 -1.423 23.481 1.00 65.94 89 PHE A O 1
ATOM 700 N N . GLU A 1 90 ? -2.339 -2.425 24.236 1.00 68.12 90 GLU A N 1
ATOM 701 C CA . GLU A 1 90 ? -1.797 -3.794 24.235 1.00 68.12 90 GLU A CA 1
ATOM 702 C C . GLU A 1 90 ? -2.057 -4.501 22.890 1.00 68.12 90 GLU A C 1
ATOM 704 O O . GLU A 1 90 ? -1.510 -5.575 22.639 1.00 68.12 90 GLU A O 1
ATOM 709 N N . TRP A 1 91 ? -2.919 -3.931 22.043 1.00 69.00 91 TRP A N 1
ATOM 710 C CA . TRP A 1 91 ? -3.306 -4.474 20.747 1.00 69.00 91 TRP A CA 1
ATOM 711 C C . TRP A 1 91 ? -3.481 -3.341 19.746 1.00 69.00 91 TRP A C 1
ATOM 713 O O . TRP A 1 91 ? -4.477 -2.635 19.812 1.00 69.00 91 TRP A O 1
ATOM 723 N N . GLU A 1 92 ? -2.556 -3.205 18.796 1.00 63.06 92 GLU A N 1
ATOM 724 C CA . GLU A 1 92 ? -2.699 -2.244 17.702 1.00 63.06 92 GLU A CA 1
ATOM 725 C C . GLU A 1 92 ? -3.699 -2.773 16.665 1.00 63.06 92 GLU A C 1
ATOM 727 O O . GLU A 1 92 ? -3.403 -3.736 15.942 1.00 63.06 92 GLU A O 1
ATOM 732 N N . PRO A 1 93 ? -4.883 -2.154 16.531 1.00 62.91 93 PRO A N 1
ATOM 733 C CA . PRO A 1 93 ? -5.786 -2.525 15.471 1.00 62.91 93 PRO A CA 1
ATOM 734 C C . PRO A 1 93 ? -5.159 -2.211 14.118 1.00 62.91 93 PRO A C 1
ATOM 736 O O . PRO A 1 93 ? -4.586 -1.150 13.881 1.00 62.91 93 PRO A O 1
ATOM 739 N N . LYS A 1 94 ? -5.355 -3.111 13.163 1.00 60.06 94 LYS A N 1
ATOM 740 C CA . LYS A 1 94 ? -4.762 -3.017 11.823 1.00 60.06 94 LYS A CA 1
ATOM 741 C C . LYS A 1 94 ? -5.122 -1.734 11.049 1.00 60.06 94 LYS A C 1
ATOM 743 O O . LYS A 1 94 ? -4.374 -1.333 10.166 1.00 60.06 94 LYS A O 1
ATOM 748 N N . GLY A 1 95 ? -6.226 -1.063 11.395 1.00 59.72 95 GLY A N 1
ATOM 749 C CA . GLY A 1 95 ? -6.590 0.253 10.847 1.00 59.72 95 GLY A CA 1
ATOM 750 C C . GLY A 1 95 ? -5.975 1.445 11.591 1.00 59.72 95 GLY A C 1
ATOM 751 O O . GLY A 1 95 ? -5.823 2.508 10.998 1.00 59.72 95 GLY A O 1
ATOM 752 N N . GLU A 1 96 ? -5.571 1.291 12.856 1.00 69.25 96 GLU A N 1
ATOM 753 C CA . GLU A 1 96 ? -4.690 2.264 13.519 1.00 69.25 96 GLU A CA 1
ATOM 754 C C . GLU A 1 96 ? -3.270 2.177 12.986 1.00 69.25 96 GLU A C 1
ATOM 756 O O . GLU A 1 96 ? -2.629 3.213 12.845 1.00 69.25 96 GLU A O 1
ATOM 761 N N . MET A 1 97 ? -2.809 0.980 12.608 1.00 77.94 97 MET A N 1
ATOM 762 C CA . MET A 1 97 ? -1.512 0.824 11.953 1.00 77.94 97 MET A CA 1
ATOM 763 C C . MET A 1 97 ? -1.416 1.701 10.701 1.00 77.94 97 MET A C 1
ATOM 765 O O . MET A 1 97 ? -0.448 2.440 10.563 1.00 77.94 97 MET A O 1
ATOM 769 N N . LEU A 1 98 ? -2.432 1.687 9.827 1.00 85.94 98 LEU A N 1
ATOM 770 C CA . LEU A 1 98 ? -2.443 2.540 8.634 1.00 85.94 98 LEU A CA 1
ATOM 771 C C . LEU A 1 98 ? -2.400 4.035 8.995 1.00 85.94 98 LEU A C 1
ATOM 773 O O . LEU A 1 98 ? -1.546 4.755 8.490 1.00 85.94 98 LEU A O 1
ATOM 777 N N . ARG A 1 99 ? -3.228 4.488 9.945 1.00 84.44 99 ARG A N 1
ATOM 778 C CA . ARG A 1 99 ? -3.207 5.888 10.415 1.00 84.44 99 ARG A CA 1
ATOM 779 C C . ARG A 1 99 ? -1.872 6.290 11.052 1.00 84.44 99 ARG A C 1
ATOM 781 O O . ARG A 1 99 ? -1.420 7.423 10.902 1.00 84.44 99 ARG A O 1
ATOM 788 N N . SER A 1 100 ? -1.239 5.375 11.785 1.00 84.56 100 SER A N 1
ATOM 789 C CA . SER A 1 100 ? 0.076 5.578 12.402 1.00 84.56 100 SER A CA 1
ATOM 790 C C . SER A 1 100 ? 1.161 5.726 11.335 1.00 84.56 100 SER A C 1
ATOM 792 O O . SER A 1 100 ? 1.948 6.673 11.393 1.00 84.56 100 SER A O 1
ATOM 794 N N . ILE A 1 101 ? 1.144 4.857 10.317 1.00 90.69 101 ILE A N 1
ATOM 795 C CA . ILE A 1 101 ? 2.009 4.950 9.134 1.00 90.69 101 ILE A CA 1
ATOM 796 C C . ILE A 1 101 ? 1.817 6.306 8.454 1.00 90.69 101 ILE A C 1
ATOM 798 O O . ILE A 1 101 ? 2.791 7.026 8.274 1.00 90.69 101 ILE A O 1
ATOM 802 N N . GLU A 1 102 ? 0.580 6.693 8.131 1.00 90.81 102 GLU A N 1
ATOM 803 C CA . GLU A 1 102 ? 0.279 7.978 7.485 1.00 90.81 102 GLU A CA 1
ATOM 804 C C . GLU A 1 102 ? 0.826 9.162 8.295 1.00 90.81 102 GLU A C 1
ATOM 806 O O . GLU A 1 102 ? 1.499 10.036 7.753 1.00 90.81 102 GLU A O 1
ATOM 811 N N . SER A 1 103 ? 0.592 9.171 9.611 1.00 86.94 103 SER A N 1
ATOM 812 C CA . SER A 1 103 ? 1.071 10.219 10.522 1.00 86.94 103 SER A CA 1
ATOM 813 C C . SER A 1 103 ? 2.598 10.319 10.568 1.00 86.94 103 SER A C 1
ATOM 815 O O . SER A 1 103 ? 3.144 11.424 10.587 1.00 86.94 103 SER A O 1
ATOM 817 N N . ARG A 1 104 ? 3.303 9.181 10.572 1.00 89.56 104 ARG A N 1
ATOM 818 C CA . ARG A 1 104 ? 4.774 9.133 10.533 1.00 89.56 104 ARG A CA 1
ATOM 819 C C . ARG A 1 104 ? 5.303 9.591 9.181 1.00 89.56 104 ARG A C 1
ATOM 821 O O . ARG A 1 104 ? 6.182 10.444 9.134 1.00 89.56 104 ARG A O 1
ATOM 828 N N . MET A 1 105 ? 4.719 9.094 8.095 1.00 93.06 105 MET A N 1
ATOM 829 C CA . MET A 1 105 ? 5.143 9.412 6.734 1.00 93.06 105 MET A CA 1
ATOM 830 C C . MET A 1 105 ? 4.955 10.893 6.398 1.00 93.06 105 MET A C 1
ATOM 832 O O . MET A 1 105 ? 5.837 11.478 5.788 1.00 93.06 105 MET A O 1
ATOM 836 N N . ARG A 1 106 ? 3.886 11.548 6.874 1.00 90.69 106 ARG A N 1
ATOM 837 C CA . ARG A 1 106 ? 3.708 13.009 6.714 1.00 90.69 106 ARG A CA 1
ATOM 838 C C . ARG A 1 106 ? 4.793 13.851 7.386 1.00 90.69 106 ARG A C 1
ATOM 840 O O . ARG A 1 106 ? 4.951 15.016 7.041 1.00 90.69 106 ARG A O 1
ATOM 847 N N . LYS A 1 107 ? 5.483 13.296 8.383 1.00 87.56 107 LYS A N 1
ATOM 848 C CA . LYS A 1 107 ? 6.586 13.958 9.094 1.00 87.56 107 LYS A CA 1
ATOM 849 C C . LYS A 1 107 ? 7.951 13.588 8.522 1.00 87.56 107 LYS A C 1
ATOM 851 O O . LYS A 1 107 ? 8.932 14.233 8.874 1.00 87.56 107 LYS A O 1
ATOM 856 N N . ALA A 1 108 ? 8.026 12.540 7.703 1.00 85.44 108 ALA A N 1
ATOM 857 C CA . ALA A 1 108 ? 9.257 12.143 7.048 1.00 85.44 108 ALA A CA 1
ATOM 858 C C . ALA A 1 108 ? 9.554 13.113 5.898 1.00 85.44 108 ALA A C 1
ATOM 860 O O . ALA A 1 108 ? 8.688 13.393 5.070 1.00 85.44 108 ALA A O 1
ATOM 861 N N . GLU A 1 109 ? 10.781 13.620 5.843 1.00 83.44 109 GLU A N 1
ATOM 862 C CA . GLU A 1 109 ? 11.232 14.449 4.728 1.00 83.44 109 GLU A CA 1
ATOM 863 C C . GLU A 1 109 ? 11.673 13.558 3.565 1.00 83.44 109 GLU A C 1
ATOM 865 O O . GLU A 1 109 ? 12.534 12.688 3.722 1.00 83.44 109 GLU A O 1
ATOM 870 N N . ALA A 1 110 ? 11.079 13.777 2.392 1.00 86.19 110 ALA A N 1
ATOM 871 C CA . ALA A 1 110 ? 11.473 13.089 1.172 1.00 86.19 110 ALA A CA 1
ATOM 872 C C . ALA A 1 110 ? 12.801 13.645 0.648 1.00 86.19 110 ALA A C 1
ATOM 874 O O . ALA A 1 110 ? 12.961 14.852 0.459 1.00 86.19 110 ALA A O 1
ATOM 875 N N . GLN A 1 111 ? 13.743 12.752 0.362 1.00 88.06 111 GLN A N 1
ATOM 876 C CA . GLN A 1 111 ? 14.988 13.103 -0.310 1.00 88.06 111 GLN A CA 1
ATOM 877 C C . GLN A 1 111 ? 14.748 13.195 -1.817 1.00 88.06 111 GLN A C 1
ATOM 879 O O . GLN A 1 111 ? 14.517 12.180 -2.477 1.00 88.06 111 GLN A O 1
ATOM 884 N N . LEU A 1 112 ? 14.793 14.418 -2.344 1.00 86.19 112 LEU A N 1
ATOM 885 C CA . LEU A 1 112 ? 14.689 14.699 -3.774 1.00 86.19 112 LEU A CA 1
ATOM 886 C C . LEU A 1 112 ? 16.080 14.691 -4.414 1.00 86.19 112 LEU A C 1
ATOM 888 O O . LEU A 1 112 ? 17.053 15.147 -3.807 1.00 86.19 112 LEU A O 1
ATOM 892 N N . LEU A 1 113 ? 16.173 14.185 -5.640 1.00 84.88 113 LEU A N 1
ATOM 893 C CA . LEU A 1 113 ? 17.409 14.130 -6.407 1.00 84.88 113 LEU A CA 1
ATOM 894 C C . LEU A 1 113 ? 17.475 15.309 -7.381 1.00 84.88 113 LEU A C 1
ATOM 896 O O . LEU A 1 113 ? 16.669 15.446 -8.309 1.00 84.88 113 LEU A O 1
ATOM 900 N N . ASP A 1 114 ? 18.491 16.146 -7.178 1.00 71.81 114 ASP A N 1
ATOM 901 C CA . ASP A 1 114 ? 18.862 17.226 -8.091 1.00 71.81 114 ASP A CA 1
ATOM 902 C C . ASP A 1 114 ? 19.789 16.680 -9.189 1.00 71.81 114 ASP A C 1
ATOM 904 O O . ASP A 1 114 ? 21.005 16.888 -9.196 1.00 71.81 114 ASP A O 1
ATOM 908 N N . GLU A 1 115 ? 19.217 15.876 -10.086 1.00 65.88 115 GLU A N 1
ATOM 909 C CA . GLU A 1 115 ? 19.894 15.446 -11.307 1.00 65.88 115 GLU A CA 1
ATOM 910 C C . GLU A 1 115 ? 19.643 16.460 -12.431 1.00 65.88 115 GLU A C 1
ATOM 912 O O . GLU A 1 115 ? 18.518 16.924 -12.644 1.00 65.88 115 GLU A O 1
ATOM 917 N N . LYS A 1 116 ? 20.700 16.796 -13.182 1.00 62.38 116 LYS A N 1
ATOM 918 C CA . LYS A 1 116 ? 20.581 17.625 -14.386 1.00 62.38 116 LYS A CA 1
ATOM 919 C C . LYS A 1 116 ? 19.906 16.816 -15.492 1.00 62.38 116 LYS A C 1
ATOM 921 O O . LYS A 1 116 ? 20.524 15.904 -16.029 1.00 62.38 116 LYS A O 1
ATOM 926 N N . ASP A 1 117 ? 18.684 17.210 -15.838 1.00 61.44 117 ASP A N 1
ATOM 927 C CA . ASP A 1 117 ? 17.922 16.722 -16.998 1.00 61.44 117 ASP A CA 1
ATOM 928 C C . ASP A 1 117 ? 17.683 15.189 -17.062 1.00 61.44 117 ASP A C 1
ATOM 930 O O . ASP A 1 117 ? 17.916 14.572 -18.104 1.00 61.44 117 ASP A O 1
ATOM 934 N N . PRO A 1 118 ? 17.252 14.517 -15.971 1.00 72.62 118 PRO A N 1
ATOM 935 C CA . PRO A 1 118 ? 16.875 13.111 -16.038 1.00 72.62 118 PRO A CA 1
ATOM 936 C C . PRO A 1 118 ? 15.499 12.955 -16.691 1.00 72.62 118 PRO A C 1
ATOM 938 O O . PRO A 1 118 ? 14.582 13.748 -16.451 1.00 72.62 118 PRO A O 1
ATOM 941 N N . HIS A 1 119 ? 15.299 11.852 -17.413 1.00 88.56 119 HIS A N 1
ATOM 942 C CA . HIS A 1 119 ? 13.940 11.381 -17.663 1.00 88.56 119 HIS A CA 1
ATOM 943 C C . HIS A 1 119 ? 13.274 11.080 -16.315 1.00 88.56 119 HIS A C 1
ATOM 945 O O . HIS A 1 119 ? 13.873 10.427 -15.457 1.00 88.56 119 HIS A O 1
ATOM 951 N N . ARG A 1 120 ? 12.040 11.544 -16.102 1.00 92.88 120 ARG A N 1
ATOM 952 C CA . ARG A 1 120 ? 11.331 11.297 -14.844 1.00 92.88 120 ARG A CA 1
ATOM 953 C C . ARG A 1 120 ? 10.208 10.292 -15.029 1.00 92.88 120 ARG A C 1
ATOM 955 O O . ARG A 1 120 ? 9.535 10.253 -16.056 1.00 92.88 120 ARG A O 1
ATOM 962 N N . ALA A 1 121 ? 10.048 9.456 -14.018 1.00 95.31 121 ALA A N 1
ATOM 963 C CA . ALA A 1 121 ? 8.937 8.537 -13.877 1.00 95.31 121 ALA A CA 1
ATOM 964 C C . ALA A 1 121 ? 8.348 8.690 -12.477 1.00 95.31 121 ALA A C 1
ATOM 966 O O . ALA A 1 121 ? 9.045 9.079 -11.538 1.00 95.31 121 ALA A O 1
ATOM 967 N N . ALA A 1 122 ? 7.070 8.381 -12.331 1.00 96.81 122 ALA A N 1
ATOM 968 C CA . ALA A 1 122 ? 6.368 8.488 -11.066 1.00 96.81 122 ALA A CA 1
ATOM 969 C C . ALA A 1 122 ? 5.576 7.218 -10.797 1.00 96.81 122 ALA A C 1
ATOM 971 O O . ALA A 1 122 ? 5.003 6.637 -11.713 1.00 96.81 122 ALA A O 1
ATOM 972 N N . VAL A 1 123 ? 5.544 6.801 -9.534 1.00 98.50 123 VAL A N 1
ATOM 973 C CA . VAL A 1 123 ? 4.824 5.593 -9.120 1.00 98.50 123 VAL A CA 1
ATOM 974 C C . VAL A 1 123 ? 3.971 5.847 -7.886 1.00 98.50 123 VAL A C 1
ATOM 976 O O . VAL A 1 123 ? 4.344 6.637 -7.014 1.00 98.50 123 VAL A O 1
ATOM 979 N N . ALA A 1 124 ? 2.842 5.150 -7.787 1.00 98.69 124 ALA A N 1
ATOM 980 C CA . ALA A 1 124 ? 1.924 5.236 -6.660 1.00 98.69 124 ALA A CA 1
ATOM 981 C C . ALA A 1 124 ? 2.085 4.031 -5.720 1.00 98.69 124 ALA A C 1
ATOM 983 O O . ALA A 1 124 ? 1.644 2.920 -6.012 1.00 98.69 124 ALA A O 1
ATOM 984 N N . MET A 1 125 ? 2.657 4.250 -4.534 1.00 98.62 125 MET A N 1
ATOM 985 C CA . MET A 1 125 ? 2.530 3.293 -3.435 1.00 98.62 125 MET A CA 1
ATOM 986 C C . MET A 1 125 ? 1.161 3.504 -2.787 1.00 98.62 125 MET A C 1
ATOM 988 O O . MET A 1 125 ? 0.969 4.450 -2.026 1.00 98.62 125 MET A O 1
ATOM 992 N N . VAL A 1 126 ? 0.197 2.637 -3.094 1.00 98.62 126 VAL A N 1
ATOM 993 C CA . VAL A 1 126 ? -1.179 2.770 -2.594 1.00 98.62 126 VAL A CA 1
ATOM 994 C C . VAL A 1 126 ? -1.415 1.810 -1.436 1.00 98.62 126 VAL A C 1
ATOM 996 O O . VAL A 1 126 ? -1.322 0.592 -1.607 1.00 98.62 126 VAL A O 1
ATOM 999 N N . LEU A 1 127 ? -1.752 2.352 -0.266 1.00 97.75 127 LEU A N 1
ATOM 1000 C CA . LEU A 1 127 ? -2.170 1.582 0.900 1.00 97.75 127 LEU A CA 1
ATOM 1001 C C . LEU A 1 127 ? -3.687 1.616 1.063 1.00 97.75 127 LEU A C 1
ATOM 1003 O O . LEU A 1 127 ? -4.332 2.633 0.831 1.00 97.75 127 LEU A O 1
ATOM 1007 N N . ALA A 1 128 ? -4.261 0.504 1.509 1.00 93.94 128 ALA A N 1
ATOM 1008 C CA . ALA A 1 128 ? -5.681 0.423 1.820 1.00 93.94 128 ALA A CA 1
ATOM 1009 C C . ALA A 1 128 ? -5.922 -0.416 3.083 1.00 93.94 128 ALA A C 1
ATOM 1011 O O . ALA A 1 128 ? -5.233 -1.421 3.298 1.00 93.94 128 ALA A O 1
ATOM 1012 N N . PRO A 1 129 ? -6.906 -0.063 3.927 1.00 87.50 129 PRO A N 1
ATOM 1013 C CA . PRO A 1 129 ? -7.272 -0.877 5.071 1.00 87.50 129 PRO A CA 1
ATOM 1014 C C . PRO A 1 129 ? -7.951 -2.172 4.610 1.00 87.50 129 PRO A C 1
ATOM 1016 O O . PRO A 1 129 ? -8.759 -2.191 3.679 1.00 87.50 129 PRO A O 1
ATOM 1019 N N . HIS A 1 130 ? -7.656 -3.265 5.310 1.00 83.31 130 HIS A N 1
ATOM 1020 C CA . HIS A 1 130 ? -8.290 -4.567 5.115 1.00 83.31 130 HIS A CA 1
ATOM 1021 C C . HIS A 1 130 ? -8.392 -5.294 6.471 1.00 83.31 130 HIS A C 1
ATOM 1023 O O . HIS A 1 130 ? -7.554 -5.050 7.347 1.00 83.31 130 HIS A O 1
ATOM 1029 N N . PRO A 1 131 ? -9.389 -6.181 6.689 1.00 72.00 131 PRO A N 1
ATOM 1030 C CA . PRO A 1 131 ? -9.550 -6.907 7.955 1.00 72.00 131 PRO A CA 1
ATOM 1031 C C . PRO A 1 131 ? -8.282 -7.619 8.450 1.00 72.00 131 PRO A C 1
ATOM 1033 O O . PRO A 1 131 ? -8.014 -7.636 9.650 1.00 72.00 131 PRO A O 1
ATOM 1036 N N . ASP A 1 132 ? -7.474 -8.142 7.526 1.00 73.31 132 ASP A N 1
ATOM 1037 C CA . ASP A 1 132 ? -6.244 -8.877 7.849 1.00 73.31 132 ASP A CA 1
ATOM 1038 C C . ASP A 1 132 ? -4.983 -8.013 7.984 1.00 73.31 132 ASP A C 1
ATOM 1040 O O . ASP A 1 132 ? -3.951 -8.524 8.415 1.00 73.31 132 ASP A O 1
ATOM 1044 N N . GLY A 1 133 ? -5.053 -6.709 7.717 1.00 78.75 133 GLY A N 1
ATOM 1045 C CA . GLY A 1 133 ? -3.903 -5.797 7.782 1.00 78.75 133 GLY A CA 1
ATOM 1046 C C . GLY A 1 133 ? -3.968 -4.768 6.663 1.00 78.75 133 GLY A C 1
ATOM 1047 O O . GLY A 1 133 ? -4.650 -5.036 5.681 1.00 78.75 133 GLY A O 1
ATOM 1048 N N . PRO A 1 134 ? -3.261 -3.628 6.733 1.00 90.44 134 PRO A N 1
ATOM 1049 C CA . PRO A 1 134 ? -3.102 -2.776 5.561 1.00 90.44 134 PRO A CA 1
ATOM 1050 C C . PRO A 1 134 ? -2.575 -3.591 4.372 1.00 90.44 134 PRO A C 1
ATOM 1052 O O . PRO A 1 134 ? -1.679 -4.430 4.526 1.00 90.44 134 PRO A O 1
ATOM 1055 N N . LYS A 1 135 ? -3.154 -3.369 3.196 1.00 95.00 135 LYS A N 1
ATOM 1056 C CA . LYS A 1 135 ? -2.714 -3.953 1.929 1.00 95.00 135 LYS A CA 1
ATOM 1057 C C . LYS A 1 135 ? -1.990 -2.893 1.112 1.00 95.00 135 LYS A C 1
ATOM 1059 O O . LYS A 1 135 ? -2.325 -1.717 1.219 1.00 95.00 135 LYS A O 1
ATOM 1064 N N . VAL A 1 136 ? -1.037 -3.326 0.296 1.00 98.06 136 VAL A N 1
ATOM 1065 C CA . VAL A 1 136 ? -0.363 -2.495 -0.701 1.00 98.06 136 VAL A CA 1
ATOM 1066 C C . VAL A 1 136 ? -0.722 -2.987 -2.099 1.00 98.06 136 VAL A C 1
ATOM 1068 O O . VAL A 1 136 ? -0.717 -4.197 -2.346 1.00 98.06 136 VAL A O 1
ATOM 1071 N N . LEU A 1 137 ? -1.073 -2.062 -2.990 1.00 98.62 137 LEU A N 1
ATOM 1072 C CA . LEU A 1 137 ? -1.328 -2.367 -4.394 1.00 98.62 137 LEU A CA 1
ATOM 1073 C C . LEU A 1 137 ? -0.004 -2.540 -5.135 1.00 98.62 137 LEU A C 1
ATOM 1075 O O . LEU A 1 137 ? 0.866 -1.675 -5.078 1.00 98.62 137 LEU A O 1
ATOM 1079 N N . MET A 1 138 ? 0.124 -3.657 -5.836 1.00 98.62 138 MET A N 1
ATOM 1080 C CA . MET A 1 138 ? 1.283 -4.014 -6.643 1.00 98.62 138 MET A CA 1
ATOM 1081 C C . MET A 1 138 ? 0.813 -4.500 -8.011 1.00 98.62 138 MET A C 1
ATOM 1083 O O . MET A 1 138 ? -0.229 -5.148 -8.113 1.00 98.62 138 MET A O 1
ATOM 1087 N N . ILE A 1 139 ? 1.611 -4.254 -9.042 1.00 98.38 139 ILE A N 1
ATOM 1088 C CA . ILE A 1 139 ? 1.411 -4.805 -10.381 1.00 98.38 139 ILE A CA 1
ATOM 1089 C C . ILE A 1 139 ? 2.538 -5.762 -10.735 1.00 98.38 139 ILE A C 1
ATOM 1091 O O . ILE A 1 139 ? 3.669 -5.611 -10.275 1.00 98.38 139 ILE A O 1
ATOM 1095 N N . ARG A 1 140 ? 2.229 -6.733 -11.588 1.00 97.06 140 ARG A N 1
ATOM 1096 C CA . ARG A 1 140 ? 3.217 -7.466 -12.370 1.00 97.06 140 ARG A CA 1
ATOM 1097 C C . ARG A 1 140 ? 3.154 -6.930 -13.790 1.00 97.06 140 ARG A C 1
ATOM 1099 O O . ARG A 1 140 ? 2.113 -7.058 -14.434 1.00 97.06 140 ARG A O 1
ATOM 1106 N N . ARG A 1 141 ? 4.251 -6.343 -14.258 1.00 94.94 141 ARG A N 1
ATOM 1107 C CA . ARG A 1 141 ? 4.346 -5.776 -15.610 1.00 94.94 141 ARG A CA 1
ATOM 1108 C C . ARG A 1 141 ? 4.152 -6.866 -16.663 1.00 94.94 141 ARG A C 1
ATOM 1110 O O . ARG A 1 141 ? 4.579 -8.003 -16.451 1.00 94.94 141 ARG A O 1
ATOM 1117 N N . ALA A 1 142 ? 3.515 -6.528 -17.779 1.00 93.31 142 ALA A N 1
ATOM 1118 C CA . ALA A 1 142 ? 3.472 -7.388 -18.954 1.00 93.31 142 ALA A CA 1
ATOM 1119 C C . ALA A 1 142 ? 4.894 -7.670 -19.474 1.00 93.31 142 ALA A C 1
ATOM 1121 O O . ALA A 1 142 ? 5.850 -6.944 -19.185 1.00 93.31 142 ALA A O 1
ATOM 1122 N N . GLU A 1 143 ? 5.058 -8.775 -20.197 1.00 89.38 143 GLU A N 1
ATOM 1123 C CA . GLU A 1 143 ? 6.356 -9.158 -20.750 1.00 89.38 143 GLU A CA 1
ATOM 1124 C C . GLU A 1 143 ? 6.527 -8.587 -22.158 1.00 89.38 143 GLU A C 1
ATOM 1126 O O . GLU A 1 143 ? 5.828 -8.992 -23.084 1.00 89.38 143 GLU A O 1
ATOM 1131 N N . HIS A 1 144 ? 7.504 -7.690 -22.326 1.00 84.62 144 HIS A N 1
ATOM 1132 C CA . HIS A 1 144 ? 7.820 -7.054 -23.603 1.00 84.62 144 HIS A CA 1
ATOM 1133 C C . HIS A 1 144 ? 9.308 -7.198 -23.956 1.00 84.62 144 HIS A C 1
ATOM 1135 O O . HIS A 1 144 ? 10.182 -6.780 -23.192 1.00 84.62 144 HIS A O 1
ATOM 1141 N N . PRO A 1 145 ? 9.661 -7.711 -25.149 1.00 78.19 145 PRO A N 1
ATOM 1142 C CA . PRO A 1 145 ? 11.058 -7.918 -25.537 1.00 78.19 145 PRO A CA 1
ATOM 1143 C C . PRO A 1 145 ? 11.952 -6.677 -25.429 1.00 78.19 145 PRO A C 1
ATOM 1145 O O . PRO A 1 145 ? 13.136 -6.817 -25.137 1.00 78.19 145 PRO A O 1
ATOM 1148 N N . GLU A 1 146 ? 11.400 -5.471 -25.563 1.00 78.25 146 GLU A N 1
ATOM 1149 C CA . GLU A 1 146 ? 12.139 -4.203 -25.488 1.00 78.25 146 GLU A CA 1
ATOM 1150 C C . GLU A 1 146 ? 12.151 -3.578 -24.078 1.00 78.25 146 GLU A C 1
ATOM 1152 O O . GLU A 1 146 ? 13.056 -2.813 -23.755 1.00 78.25 146 GLU A O 1
ATOM 1157 N N . ASP A 1 147 ? 11.237 -3.961 -23.177 1.00 80.50 147 ASP A N 1
ATOM 1158 C CA . ASP A 1 147 ? 11.154 -3.376 -21.829 1.00 80.50 147 ASP A CA 1
ATOM 1159 C C . ASP A 1 147 ? 12.154 -4.054 -20.867 1.00 80.50 147 ASP A C 1
ATOM 1161 O O . ASP A 1 147 ? 12.054 -5.269 -20.632 1.00 80.50 147 ASP A O 1
ATOM 1165 N N . PRO A 1 148 ? 13.149 -3.331 -20.312 1.00 79.75 148 PRO A N 1
ATOM 1166 C CA . PRO A 1 148 ? 14.111 -3.894 -19.365 1.00 79.75 148 PRO A CA 1
ATOM 1167 C C . PRO A 1 148 ? 13.505 -4.301 -18.011 1.00 79.75 148 PRO A C 1
ATOM 1169 O O . PRO A 1 148 ? 14.183 -4.997 -17.258 1.00 79.75 148 PRO A O 1
ATOM 1172 N N . TRP A 1 149 ? 12.266 -3.908 -17.704 1.00 84.19 149 TRP A N 1
ATOM 1173 C CA . TRP A 1 149 ? 11.550 -4.269 -16.473 1.00 84.19 149 TRP A CA 1
ATOM 1174 C C . TRP A 1 149 ? 10.408 -5.271 -16.702 1.00 84.19 149 TRP A C 1
ATOM 1176 O O . TRP A 1 149 ? 9.547 -5.443 -15.840 1.00 84.19 149 TRP A O 1
ATOM 1186 N N . SER A 1 150 ? 10.401 -5.940 -17.855 1.00 85.69 150 SER A N 1
ATOM 1187 C CA . SER A 1 150 ? 9.399 -6.948 -18.219 1.00 85.69 150 SER A CA 1
ATOM 1188 C C . SER A 1 150 ? 9.187 -8.003 -17.140 1.00 85.69 150 SER A C 1
ATOM 1190 O O . SER A 1 150 ? 10.146 -8.603 -16.657 1.00 85.69 150 SER A O 1
ATOM 1192 N N . GLY A 1 151 ? 7.926 -8.249 -16.782 1.00 89.62 151 GLY A N 1
ATOM 1193 C CA . GLY A 1 151 ? 7.555 -9.262 -15.790 1.00 89.62 151 GLY A CA 1
ATOM 1194 C C . GLY A 1 151 ? 7.893 -8.906 -14.337 1.00 89.62 151 GLY A C 1
ATOM 1195 O O . GLY A 1 151 ? 7.599 -9.692 -13.435 1.00 89.62 151 GLY A O 1
ATOM 1196 N N . HIS A 1 152 ? 8.505 -7.748 -14.066 1.00 93.31 152 HIS A N 1
ATOM 1197 C CA . HIS A 1 152 ? 8.857 -7.361 -12.702 1.00 93.31 152 HIS A CA 1
ATOM 1198 C C . HIS A 1 152 ? 7.620 -6.954 -11.899 1.00 93.31 152 HIS A C 1
ATOM 1200 O O . HIS A 1 152 ? 6.661 -6.383 -12.426 1.00 93.31 152 HIS A O 1
ATOM 1206 N N . MET A 1 153 ? 7.686 -7.195 -10.590 1.00 97.00 153 MET A N 1
ATOM 1207 C CA . MET A 1 153 ? 6.757 -6.599 -9.639 1.00 97.00 153 MET A CA 1
ATOM 1208 C C . MET A 1 153 ? 7.085 -5.120 -9.440 1.00 97.00 153 MET A C 1
ATOM 1210 O O . MET A 1 153 ? 8.234 -4.779 -9.155 1.00 97.00 153 MET A O 1
ATOM 1214 N N . ALA A 1 154 ? 6.077 -4.260 -9.538 1.00 97.50 154 ALA A N 1
ATOM 1215 C CA . ALA A 1 154 ? 6.207 -2.815 -9.411 1.00 97.50 154 ALA A CA 1
ATOM 1216 C C . ALA A 1 154 ? 5.002 -2.196 -8.689 1.00 97.50 154 ALA A C 1
ATOM 1218 O O . ALA A 1 154 ? 3.996 -2.858 -8.430 1.00 97.50 154 ALA A O 1
ATOM 1219 N N . PHE A 1 155 ? 5.120 -0.914 -8.361 1.00 98.50 155 PHE A N 1
ATOM 1220 C CA . PHE A 1 155 ? 3.956 -0.072 -8.098 1.00 98.50 155 PHE A CA 1
ATOM 1221 C C . PHE A 1 155 ? 3.376 0.404 -9.435 1.00 98.50 155 PHE A C 1
ATOM 1223 O O . PHE A 1 155 ? 4.167 0.546 -10.371 1.00 98.50 155 PHE A O 1
ATOM 1230 N N . PRO A 1 156 ? 2.057 0.665 -9.524 1.00 98.19 156 PRO A N 1
ATOM 1231 C CA . PRO A 1 156 ? 1.487 1.330 -10.689 1.00 98.19 156 PRO A CA 1
ATOM 1232 C C . PRO A 1 156 ? 2.190 2.660 -10.958 1.00 98.19 156 PRO A C 1
ATOM 1234 O O . PRO A 1 156 ? 2.522 3.385 -10.006 1.00 98.19 156 PRO A O 1
ATOM 1237 N N . GLY A 1 157 ? 2.434 2.975 -12.224 1.00 96.88 157 GLY A N 1
ATOM 1238 C CA . GLY A 1 157 ? 3.168 4.172 -12.607 1.00 96.88 157 GLY A CA 1
ATOM 1239 C C . GLY A 1 157 ? 4.025 4.021 -13.857 1.00 96.88 157 GLY A C 1
ATOM 1240 O O . GLY A 1 157 ? 4.409 2.926 -14.261 1.00 96.88 157 GLY A O 1
ATOM 1241 N N . GLY A 1 158 ? 4.447 5.165 -14.384 1.00 94.88 158 GLY A N 1
ATOM 1242 C CA . GLY A 1 158 ? 5.135 5.243 -15.661 1.00 94.88 158 GLY A CA 1
ATOM 1243 C C . GLY A 1 158 ? 5.942 6.522 -15.822 1.00 94.88 158 GLY A C 1
ATOM 1244 O O . GLY A 1 158 ? 6.305 7.197 -14.850 1.00 94.88 158 GLY A O 1
ATOM 1245 N N . ARG A 1 159 ? 6.303 6.819 -17.070 1.00 95.12 159 ARG A N 1
ATOM 1246 C CA . ARG A 1 159 ? 7.104 7.999 -17.421 1.00 95.12 159 ARG A CA 1
ATOM 1247 C C . ARG A 1 159 ? 6.226 9.245 -17.404 1.00 95.12 159 ARG A C 1
ATOM 1249 O O . ARG A 1 159 ? 5.060 9.184 -17.761 1.00 95.12 159 ARG A O 1
ATOM 1256 N N . SER A 1 160 ? 6.806 10.382 -17.030 1.00 94.12 160 SER A N 1
ATOM 1257 C CA . SER A 1 160 ? 6.110 11.661 -17.153 1.00 94.12 160 SER A CA 1
ATOM 1258 C C . SER A 1 160 ? 5.928 12.035 -18.620 1.00 94.12 160 SER A C 1
ATOM 1260 O O . SER A 1 160 ? 6.898 11.990 -19.386 1.00 94.12 160 SER A O 1
ATOM 1262 N N . GLU A 1 161 ? 4.732 12.481 -18.973 1.00 91.94 161 GLU A N 1
ATOM 1263 C CA . GLU A 1 161 ? 4.409 13.010 -20.296 1.00 91.94 161 GLU A CA 1
ATOM 1264 C C . GLU A 1 161 ? 4.431 14.549 -20.307 1.00 91.94 161 GLU A C 1
ATOM 1266 O O . GLU A 1 161 ? 4.278 15.172 -19.252 1.00 91.94 161 GLU A O 1
ATOM 1271 N N . PRO A 1 162 ? 4.634 15.202 -21.469 1.00 88.00 162 PRO A N 1
ATOM 1272 C CA . PRO A 1 162 ? 4.607 16.666 -21.580 1.00 88.00 162 PRO A CA 1
ATOM 1273 C C . PRO A 1 162 ? 3.320 17.323 -21.058 1.00 88.00 162 PRO A C 1
ATOM 1275 O O . PRO A 1 162 ? 3.340 18.480 -20.636 1.00 88.00 162 PRO A O 1
ATOM 1278 N N . GLU A 1 163 ? 2.206 16.600 -21.109 1.00 86.62 163 GLU A N 1
ATOM 1279 C CA . GLU A 1 163 ? 0.883 17.031 -20.675 1.00 86.62 163 GLU A CA 1
ATOM 1280 C C . GLU A 1 163 ? 0.682 16.900 -19.153 1.00 86.62 163 GLU A C 1
ATOM 1282 O O . GLU A 1 163 ? -0.231 17.523 -18.597 1.00 86.62 163 GLU A O 1
ATOM 1287 N N . ASP A 1 164 ? 1.536 16.139 -18.457 1.00 83.69 164 ASP A N 1
ATOM 1288 C CA . ASP A 1 164 ? 1.453 15.959 -17.010 1.00 83.69 164 ASP A CA 1
ATOM 1289 C C . ASP A 1 164 ? 1.867 17.246 -16.276 1.00 83.69 164 ASP A C 1
ATOM 1291 O O . ASP A 1 164 ? 3.020 17.677 -16.289 1.00 83.69 164 ASP A O 1
ATOM 1295 N N . LEU A 1 165 ? 0.927 17.840 -15.535 1.00 86.94 165 LEU A N 1
ATOM 1296 C CA . LEU A 1 165 ? 1.175 19.076 -14.775 1.00 86.94 165 LEU A CA 1
ATOM 1297 C C . LEU A 1 165 ? 2.163 18.894 -13.608 1.00 86.94 165 LEU A C 1
ATOM 1299 O O . LEU A 1 165 ? 2.675 19.874 -13.066 1.00 86.94 165 LEU A O 1
ATOM 1303 N N . SER A 1 166 ? 2.377 17.654 -13.163 1.00 90.31 166 SER A N 1
ATOM 1304 C CA . SER A 1 166 ? 3.348 17.285 -12.127 1.00 90.31 166 SER A CA 1
ATOM 1305 C C . SER A 1 166 ? 3.557 15.769 -12.097 1.00 90.31 166 SER A C 1
ATOM 1307 O O . SER A 1 166 ? 2.695 15.018 -12.542 1.00 90.31 166 SER A O 1
ATOM 1309 N N . LEU A 1 167 ? 4.629 15.305 -11.449 1.00 93.56 167 LEU A N 1
ATOM 1310 C CA . LEU A 1 167 ? 4.884 13.869 -11.249 1.00 93.56 167 LEU A CA 1
ATOM 1311 C C . LEU A 1 167 ? 3.797 13.165 -10.421 1.00 93.56 167 LEU A C 1
ATOM 1313 O O . LEU A 1 167 ? 3.541 11.981 -10.609 1.00 93.56 167 LEU A O 1
ATOM 1317 N N . VAL A 1 168 ? 3.114 13.887 -9.527 1.00 95.88 168 VAL A N 1
ATOM 1318 C CA . VAL A 1 168 ? 1.942 13.339 -8.824 1.00 95.88 168 VAL A CA 1
ATOM 1319 C C . VAL A 1 168 ? 0.826 13.026 -9.822 1.00 95.88 168 VAL A C 1
ATOM 1321 O O . VAL A 1 168 ? 0.177 11.993 -9.698 1.00 95.88 168 VAL A O 1
ATOM 1324 N N . GLN A 1 169 ? 0.605 13.902 -10.811 1.00 94.75 169 GLN A N 1
ATOM 1325 C CA . GLN A 1 169 ? -0.402 13.678 -11.852 1.00 94.75 169 GLN A CA 1
ATOM 1326 C C . GLN A 1 169 ? -0.023 12.501 -12.749 1.00 94.75 169 GLN A C 1
ATOM 1328 O O . GLN A 1 169 ? -0.897 11.687 -13.020 1.00 94.75 169 GLN A O 1
ATOM 1333 N N . THR A 1 170 ? 1.262 12.340 -13.082 1.00 95.94 170 THR A N 1
ATOM 1334 C CA . THR A 1 170 ? 1.766 11.133 -13.752 1.00 95.94 170 THR A CA 1
ATOM 1335 C C . THR A 1 170 ? 1.378 9.875 -12.966 1.00 95.94 170 THR A C 1
ATOM 1337 O O . THR A 1 170 ? 0.712 9.001 -13.502 1.00 95.94 170 THR A O 1
ATOM 1340 N N . ALA A 1 171 ? 1.692 9.796 -11.665 1.00 97.75 171 ALA A N 1
ATOM 1341 C CA . ALA A 1 171 ? 1.351 8.618 -10.857 1.00 97.75 171 ALA A CA 1
ATOM 1342 C C . ALA A 1 171 ? -0.167 8.352 -10.785 1.00 97.75 171 ALA A C 1
ATOM 1344 O O . ALA A 1 171 ? -0.590 7.196 -10.791 1.00 97.75 171 ALA A O 1
ATOM 1345 N N . ILE A 1 172 ? -0.992 9.403 -10.717 1.00 97.50 172 ILE A N 1
ATOM 1346 C CA . ILE A 1 172 ? -2.459 9.289 -10.695 1.00 97.50 172 ILE A CA 1
ATOM 1347 C C . ILE A 1 172 ? -2.998 8.782 -12.038 1.00 97.50 172 ILE A C 1
ATOM 1349 O O . ILE A 1 172 ? -3.815 7.861 -12.036 1.00 97.50 172 ILE A O 1
ATOM 1353 N N . ARG A 1 173 ? -2.550 9.372 -13.155 1.00 97.31 173 ARG A N 1
ATOM 1354 C CA . ARG A 1 173 ? -2.957 9.000 -14.517 1.00 97.31 173 ARG A CA 1
ATOM 1355 C C . ARG A 1 173 ? -2.616 7.540 -14.796 1.00 97.31 173 ARG A C 1
ATOM 1357 O O . ARG A 1 173 ? -3.515 6.754 -15.072 1.00 97.31 173 ARG A O 1
ATOM 1364 N N . GLU A 1 174 ? -1.358 7.173 -14.588 1.00 98.06 174 GLU A N 1
ATOM 1365 C CA . GLU A 1 174 ? -0.847 5.818 -14.817 1.00 98.06 174 GLU A CA 1
ATOM 1366 C C . GLU A 1 174 ? -1.582 4.784 -13.951 1.00 98.06 174 GLU A C 1
ATOM 1368 O O . GLU A 1 174 ? -2.003 3.743 -14.435 1.00 98.06 174 GLU A O 1
ATOM 1373 N N . THR A 1 175 ? -1.852 5.086 -12.673 1.00 98.38 175 THR A N 1
ATOM 1374 C CA . THR A 1 175 ? -2.625 4.170 -11.809 1.00 98.38 175 THR A CA 1
ATOM 1375 C C . THR A 1 175 ? -4.056 3.956 -12.323 1.00 98.38 175 THR A C 1
ATOM 1377 O O . THR A 1 175 ? -4.625 2.870 -12.179 1.00 98.38 175 THR A O 1
ATOM 1380 N N . LEU A 1 176 ? -4.672 4.983 -12.910 1.00 97.75 176 LEU A N 1
ATOM 1381 C CA . LEU A 1 176 ? -5.998 4.849 -13.500 1.00 97.75 176 LEU A CA 1
ATOM 1382 C C . LEU A 1 176 ? -5.954 4.027 -14.796 1.00 97.75 176 LEU A C 1
ATOM 1384 O O . LEU A 1 176 ? -6.820 3.174 -14.985 1.00 97.75 176 LEU A O 1
ATOM 1388 N N . GLU A 1 177 ? -4.965 4.270 -15.653 1.00 96.81 177 GLU A N 1
ATOM 1389 C CA . GLU A 1 177 ? -4.772 3.588 -16.940 1.00 96.81 177 GLU A CA 1
ATOM 1390 C C . GLU A 1 177 ? -4.422 2.106 -16.743 1.00 96.81 177 GLU A C 1
ATOM 1392 O O . GLU A 1 177 ? -5.146 1.233 -17.221 1.00 96.81 177 GLU A O 1
ATOM 1397 N N . GLU A 1 178 ? -3.398 1.812 -15.940 1.00 97.62 178 GLU A N 1
ATOM 1398 C CA . GLU A 1 178 ? -2.856 0.464 -15.760 1.00 97.62 178 GLU A CA 1
ATOM 1399 C C . GLU A 1 178 ? -3.779 -0.468 -14.962 1.00 97.62 178 GLU A C 1
ATOM 1401 O O . GLU A 1 178 ? -3.799 -1.677 -15.208 1.00 97.62 178 GLU A O 1
ATOM 1406 N N . VAL A 1 179 ? -4.501 0.048 -13.952 1.00 98.00 179 VAL A N 1
ATOM 1407 C CA . VAL A 1 179 ? -5.253 -0.788 -12.988 1.00 98.00 179 VAL A CA 1
ATOM 1408 C C . VAL A 1 179 ? -6.664 -0.301 -12.651 1.00 98.00 179 VAL A C 1
ATOM 1410 O O . VAL A 1 179 ? -7.355 -0.949 -11.853 1.00 98.00 179 VAL A O 1
ATOM 1413 N N . GLY A 1 180 ? -7.131 0.802 -13.239 1.00 97.62 180 GLY A N 1
ATOM 1414 C CA . GLY A 1 180 ? -8.500 1.297 -13.064 1.00 97.62 180 GLY A CA 1
ATOM 1415 C C . GLY A 1 180 ? -8.805 1.881 -11.681 1.00 97.62 180 GLY A C 1
ATOM 1416 O O . GLY A 1 180 ? -9.976 2.067 -11.341 1.00 97.62 180 GLY A O 1
ATOM 1417 N N . VAL A 1 181 ? -7.786 2.150 -10.857 1.00 97.50 181 VAL A N 1
ATOM 1418 C CA . VAL A 1 181 ? -7.965 2.698 -9.505 1.00 97.50 181 VAL A CA 1
ATOM 1419 C C . VAL A 1 181 ? -7.913 4.224 -9.557 1.00 97.50 181 VAL A C 1
ATOM 1421 O O . VAL A 1 181 ? -6.854 4.823 -9.709 1.00 97.50 181 VAL A O 1
ATOM 1424 N N . ASP A 1 182 ? -9.070 4.864 -9.382 1.00 96.56 182 ASP A N 1
ATOM 1425 C CA . ASP A 1 182 ? -9.188 6.326 -9.372 1.00 96.56 182 ASP A CA 1
ATOM 1426 C C . ASP A 1 182 ? -8.705 6.935 -8.042 1.00 96.56 182 ASP A C 1
ATOM 1428 O O . ASP A 1 182 ? -9.451 7.039 -7.059 1.00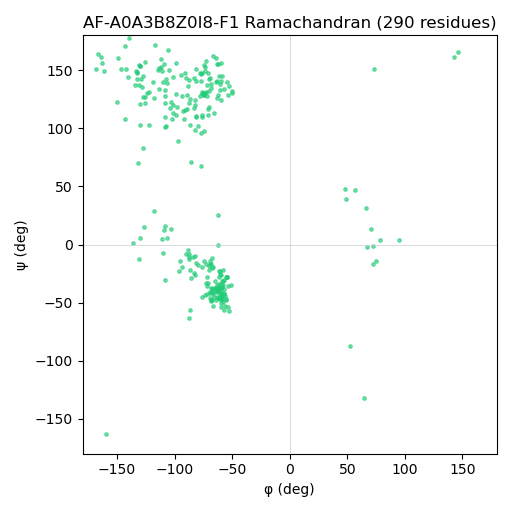 96.56 182 ASP A O 1
ATOM 1432 N N . LEU A 1 183 ? -7.442 7.369 -8.026 1.00 96.12 183 LEU A N 1
ATOM 1433 C CA . LEU A 1 183 ? -6.824 8.064 -6.895 1.00 96.12 183 LEU A CA 1
ATOM 1434 C C . LEU A 1 183 ? -7.327 9.503 -6.711 1.00 96.12 183 LEU A C 1
ATOM 1436 O O . LEU A 1 183 ? -7.171 10.049 -5.624 1.00 96.12 183 LEU A O 1
ATOM 1440 N N . THR A 1 184 ? -7.964 10.111 -7.713 1.00 94.50 184 THR A N 1
ATOM 1441 C CA . THR A 1 184 ? -8.520 11.471 -7.599 1.00 94.50 184 THR A CA 1
ATOM 1442 C C . THR A 1 184 ? -9.812 11.458 -6.790 1.00 94.50 184 THR A C 1
ATOM 1444 O O . THR A 1 184 ? -10.008 12.285 -5.901 1.00 94.50 184 THR A O 1
ATOM 1447 N N . SER A 1 185 ? -10.696 10.500 -7.074 1.00 91.00 185 SER A N 1
ATOM 1448 C CA . SER A 1 185 ? -11.998 10.395 -6.403 1.00 91.00 185 SER A CA 1
ATOM 1449 C C . SER A 1 185 ? -11.937 9.666 -5.062 1.00 91.00 185 SER A C 1
ATOM 1451 O O . SER A 1 185 ? -12.839 9.818 -4.230 1.00 91.00 185 SER A O 1
ATOM 1453 N N . HIS A 1 186 ? -10.942 8.798 -4.867 1.00 91.12 186 HIS A N 1
ATOM 1454 C CA . HIS A 1 186 ? -10.908 7.871 -3.731 1.00 91.12 186 HIS A CA 1
ATOM 1455 C C . HIS A 1 186 ? -9.588 7.847 -2.964 1.00 91.12 186 HIS A C 1
ATOM 1457 O O . HIS A 1 186 ? -9.551 7.263 -1.880 1.00 91.12 186 HIS A O 1
ATOM 1463 N N . GLY A 1 187 ? -8.531 8.442 -3.514 1.00 92.94 187 GLY A N 1
ATOM 1464 C CA . GLY A 1 187 ? -7.219 8.497 -2.892 1.00 92.94 187 GLY A CA 1
ATOM 1465 C C . GLY A 1 187 ? -6.989 9.775 -2.106 1.00 92.94 187 GLY A C 1
ATOM 1466 O O . GLY A 1 187 ? -7.433 10.859 -2.473 1.00 92.94 187 GLY A O 1
ATOM 1467 N N . GLU A 1 188 ? -6.238 9.638 -1.021 1.00 95.12 188 GLU A N 1
ATOM 1468 C CA . GLU A 1 188 ? -5.592 10.750 -0.345 1.00 95.12 188 GLU A CA 1
ATOM 1469 C C . GLU A 1 188 ? -4.083 10.670 -0.589 1.00 95.12 188 GLU A C 1
ATOM 1471 O O . GLU A 1 188 ? -3.447 9.674 -0.240 1.00 95.12 188 GLU A O 1
ATOM 1476 N N . LEU A 1 189 ? -3.496 11.722 -1.168 1.00 96.56 189 LEU A N 1
ATOM 1477 C CA . LEU A 1 189 ? -2.043 11.865 -1.226 1.00 96.56 189 LEU A CA 1
ATOM 1478 C C . LEU A 1 189 ? -1.508 12.148 0.184 1.00 96.56 189 LEU A C 1
ATOM 1480 O O . LEU A 1 189 ? -1.822 13.173 0.793 1.00 96.56 189 LEU A O 1
ATOM 1484 N N . ILE A 1 190 ? -0.672 11.248 0.695 1.00 96.25 190 ILE A N 1
ATOM 1485 C CA . ILE A 1 190 ? -0.092 11.361 2.033 1.00 96.25 190 ILE A CA 1
ATOM 1486 C C . ILE A 1 190 ? 1.186 12.193 1.993 1.00 96.25 190 ILE A C 1
ATOM 1488 O O . ILE A 1 190 ? 1.292 13.175 2.729 1.00 96.25 190 ILE A O 1
ATOM 1492 N N . THR A 1 191 ? 2.150 11.787 1.160 1.00 95.44 191 THR A N 1
ATOM 1493 C CA . THR A 1 191 ? 3.462 12.439 1.019 1.00 95.44 191 THR A CA 1
ATOM 1494 C C . THR A 1 191 ? 4.220 11.916 -0.217 1.00 95.44 191 THR A C 1
ATOM 1496 O O . THR A 1 191 ? 4.026 10.751 -0.587 1.00 95.44 191 THR A O 1
ATOM 1499 N N . PRO A 1 192 ? 5.099 12.710 -0.863 1.00 95.81 192 PRO A N 1
ATOM 1500 C CA . PRO A 1 192 ? 6.178 12.155 -1.681 1.00 95.81 192 PRO A CA 1
ATOM 1501 C C . PRO A 1 192 ? 7.140 11.314 -0.830 1.00 95.81 192 PRO A C 1
ATOM 1503 O O . PRO A 1 192 ? 7.283 11.515 0.375 1.00 95.81 192 PRO A O 1
ATOM 1506 N N . MET A 1 193 ? 7.827 10.374 -1.465 1.00 95.56 193 MET A N 1
ATOM 1507 C CA . MET A 1 193 ? 8.859 9.543 -0.850 1.00 95.56 193 MET A CA 1
ATOM 1508 C C . MET A 1 193 ? 10.221 9.804 -1.507 1.00 95.56 193 MET A C 1
ATOM 1510 O O . MET A 1 193 ? 10.308 10.512 -2.507 1.00 95.56 193 MET A O 1
ATOM 1514 N N . ASN A 1 194 ? 11.293 9.242 -0.937 1.00 94.75 194 ASN A N 1
ATOM 1515 C CA . ASN A 1 194 ? 12.649 9.403 -1.470 1.00 94.75 194 ASN A CA 1
ATOM 1516 C C . ASN A 1 194 ? 12.711 9.002 -2.946 1.00 94.75 194 ASN A C 1
ATOM 1518 O O . ASN A 1 194 ? 12.304 7.893 -3.296 1.00 94.75 194 ASN A O 1
ATOM 1522 N N . GLU A 1 195 ? 13.262 9.879 -3.779 1.00 95.19 195 GLU A N 1
ATOM 1523 C CA . GLU A 1 195 ? 13.522 9.586 -5.182 1.00 95.19 195 GLU A CA 1
ATOM 1524 C C . GLU A 1 195 ? 14.671 8.581 -5.310 1.00 95.19 195 GLU A C 1
ATOM 1526 O O . GLU A 1 195 ? 15.601 8.551 -4.497 1.00 95.19 195 GLU A O 1
ATOM 1531 N N . LEU A 1 196 ? 14.613 7.733 -6.338 1.00 94.56 196 LEU A N 1
ATOM 1532 C CA . LEU A 1 196 ? 15.661 6.753 -6.602 1.00 94.56 196 LEU A CA 1
ATOM 1533 C C . LEU A 1 196 ? 16.090 6.796 -8.072 1.00 94.56 196 LEU A C 1
ATOM 1535 O O . LEU A 1 196 ? 15.227 6.796 -8.954 1.00 94.56 196 LEU A O 1
ATOM 1539 N N . PRO A 1 197 ? 17.404 6.731 -8.359 1.00 93.25 197 PRO A N 1
ATOM 1540 C CA . PRO A 1 197 ? 17.869 6.550 -9.721 1.00 93.25 197 PRO A CA 1
ATOM 1541 C C . PRO A 1 197 ? 17.572 5.121 -10.178 1.00 93.25 197 PRO A C 1
ATOM 1543 O O . PRO A 1 197 ? 17.777 4.147 -9.435 1.00 93.25 197 PRO A O 1
ATOM 1546 N N . ALA A 1 198 ? 17.095 4.998 -11.413 1.00 90.31 198 ALA A N 1
ATOM 1547 C CA . ALA A 1 198 ? 16.828 3.729 -12.059 1.00 90.31 198 ALA A CA 1
ATOM 1548 C C . ALA A 1 198 ? 18.117 3.129 -12.636 1.00 90.31 198 ALA A C 1
ATOM 1550 O O . ALA A 1 198 ? 18.958 3.811 -13.231 1.00 90.31 198 ALA A O 1
ATOM 1551 N N . TYR A 1 199 ? 18.234 1.810 -12.494 1.00 86.19 199 TYR A N 1
ATOM 1552 C CA . TYR A 1 199 ? 19.333 1.023 -13.038 1.00 86.19 199 TYR A CA 1
ATOM 1553 C C . TYR A 1 199 ? 18.776 -0.136 -13.855 1.00 86.19 199 TYR A C 1
ATOM 1555 O O . TYR A 1 199 ? 17.771 -0.742 -13.480 1.00 86.19 199 TYR A O 1
ATOM 1563 N N . SER A 1 200 ? 19.478 -0.485 -14.928 1.00 83.25 200 SER A N 1
ATOM 1564 C CA . SER A 1 200 ? 19.261 -1.714 -15.686 1.00 83.25 200 SER A CA 1
ATOM 1565 C C . SER A 1 200 ? 20.579 -2.471 -15.774 1.00 83.25 200 SER A C 1
ATOM 1567 O O . SER A 1 200 ? 21.610 -1.896 -16.126 1.00 83.25 200 SER A O 1
ATOM 1569 N N . SER A 1 201 ? 20.572 -3.750 -15.387 1.00 79.00 201 SER A N 1
ATOM 1570 C CA . SER A 1 201 ? 21.775 -4.601 -15.357 1.00 79.00 201 SER A CA 1
ATOM 1571 C C . SER A 1 201 ? 22.981 -3.946 -14.655 1.00 79.00 201 SER A C 1
ATOM 1573 O O . SER A 1 201 ? 24.118 -4.034 -15.117 1.00 79.00 201 SER A O 1
ATOM 1575 N N . GLY A 1 202 ? 22.726 -3.228 -13.554 1.00 78.81 202 GLY A N 1
ATOM 1576 C CA . GLY A 1 202 ? 23.750 -2.535 -12.761 1.00 78.81 202 GLY A CA 1
ATOM 1577 C C . GLY A 1 202 ? 24.253 -1.204 -13.334 1.00 78.81 202 GLY A C 1
ATOM 1578 O O . GLY A 1 202 ? 25.144 -0.600 -12.743 1.00 78.81 202 GLY A O 1
ATOM 1579 N N . ARG A 1 203 ? 23.701 -0.714 -14.452 1.00 83.62 203 ARG A N 1
ATOM 1580 C CA . ARG A 1 203 ? 24.088 0.565 -15.072 1.00 83.62 203 ARG A CA 1
ATOM 1581 C C . ARG A 1 203 ? 22.984 1.618 -14.920 1.00 83.62 203 ARG A C 1
ATOM 1583 O O . ARG A 1 203 ? 21.817 1.255 -15.078 1.00 83.62 203 ARG A O 1
ATOM 1590 N N . PRO A 1 204 ? 23.318 2.893 -14.636 1.00 85.12 204 PRO A N 1
ATOM 1591 C CA . PRO A 1 204 ? 22.338 3.977 -14.649 1.00 85.12 204 PRO A CA 1
ATOM 1592 C C . PRO A 1 204 ? 21.699 4.110 -16.032 1.00 85.12 204 PRO A C 1
ATOM 1594 O O . PRO A 1 204 ? 22.397 4.001 -17.040 1.00 85.12 204 PRO A O 1
ATOM 1597 N N . VAL A 1 205 ? 20.394 4.376 -16.077 1.00 87.50 205 VAL A N 1
ATOM 1598 C CA . VAL A 1 205 ? 19.658 4.585 -17.341 1.00 87.50 205 VAL A CA 1
ATOM 1599 C C . VAL A 1 205 ? 19.220 6.038 -17.558 1.00 87.50 205 VAL A C 1
ATOM 1601 O O . VAL A 1 205 ? 18.415 6.303 -18.443 1.00 87.50 205 VAL A O 1
ATOM 1604 N N . GLY A 1 206 ? 19.739 6.981 -16.761 1.00 88.25 206 GLY A N 1
ATOM 1605 C CA . GLY A 1 206 ? 19.394 8.407 -16.868 1.00 88.25 206 GLY A CA 1
ATOM 1606 C C . GLY A 1 206 ? 17.934 8.705 -16.519 1.00 88.25 206 GLY A C 1
ATOM 1607 O O . GLY A 1 206 ? 17.326 9.594 -17.111 1.00 88.25 206 GLY A O 1
ATOM 1608 N N . MET A 1 207 ? 17.360 7.920 -15.603 1.00 90.88 207 MET A N 1
ATOM 1609 C CA . MET A 1 207 ? 15.984 8.074 -15.149 1.00 90.88 207 MET A CA 1
ATOM 1610 C C . MET A 1 207 ? 15.921 8.125 -13.628 1.00 90.88 207 MET A C 1
ATOM 1612 O O . MET A 1 207 ? 16.524 7.287 -12.954 1.00 90.88 207 MET A O 1
ATOM 1616 N N . VAL A 1 208 ? 15.137 9.065 -13.110 1.00 94.38 208 VAL A N 1
ATOM 1617 C CA . VAL A 1 208 ? 14.787 9.169 -11.691 1.00 94.38 208 VAL A CA 1
ATOM 1618 C C . VAL A 1 208 ? 13.328 8.780 -11.521 1.00 94.38 208 VAL A C 1
ATOM 1620 O O . VAL A 1 208 ? 12.469 9.237 -12.276 1.00 94.38 208 VAL A O 1
ATOM 1623 N N . VAL A 1 209 ? 13.055 7.933 -10.530 1.00 95.88 209 VAL A N 1
ATOM 1624 C CA . VAL A 1 209 ? 11.692 7.524 -10.193 1.00 95.88 209 VAL A CA 1
ATOM 1625 C C . VAL A 1 209 ? 11.272 8.156 -8.875 1.00 95.88 209 VAL A C 1
ATOM 1627 O O . VAL A 1 209 ? 11.970 8.015 -7.867 1.00 95.88 209 VAL A O 1
ATOM 1630 N N . SER A 1 210 ? 10.118 8.818 -8.899 1.00 96.06 210 SER A N 1
ATOM 1631 C CA . SER A 1 210 ? 9.537 9.558 -7.779 1.00 96.06 210 SER A CA 1
ATOM 1632 C C . SER A 1 210 ? 8.320 8.801 -7.225 1.00 96.06 210 SER A C 1
ATOM 1634 O O . SER A 1 210 ? 7.249 8.815 -7.837 1.00 96.06 210 SER A O 1
ATOM 1636 N N . PRO A 1 211 ? 8.468 8.083 -6.097 1.00 97.88 211 PRO A N 1
ATOM 1637 C CA . PRO A 1 211 ? 7.355 7.404 -5.446 1.00 97.88 211 PRO A CA 1
ATOM 1638 C C . PRO A 1 211 ? 6.471 8.371 -4.649 1.00 97.88 211 PRO A C 1
ATOM 1640 O O . PRO A 1 211 ? 6.964 9.245 -3.935 1.00 97.88 211 PRO A O 1
ATOM 1643 N N . PHE A 1 212 ? 5.157 8.160 -4.711 1.00 98.00 212 PHE A N 1
ATOM 1644 C CA . PHE A 1 212 ? 4.156 8.896 -3.938 1.00 98.00 212 PHE A CA 1
ATOM 1645 C C . PHE A 1 212 ? 3.302 7.933 -3.117 1.00 98.00 212 PHE A C 1
ATOM 1647 O O . PHE A 1 212 ? 2.786 6.948 -3.645 1.00 98.00 212 PHE A O 1
ATOM 1654 N N . LEU A 1 213 ? 3.147 8.221 -1.824 1.00 98.50 213 LEU A N 1
ATOM 1655 C CA . LEU A 1 213 ? 2.312 7.427 -0.930 1.00 98.50 213 LEU A CA 1
ATOM 1656 C C . LEU A 1 213 ? 0.868 7.928 -0.980 1.00 98.50 213 LEU A C 1
ATOM 1658 O O . LEU A 1 213 ? 0.594 9.075 -0.622 1.00 98.50 213 LEU A O 1
ATOM 1662 N N . PHE A 1 214 ? -0.049 7.039 -1.345 1.00 98.50 214 PHE A N 1
ATOM 1663 C CA . PHE A 1 214 ? -1.489 7.268 -1.308 1.00 98.50 214 PHE A CA 1
ATOM 1664 C C . PHE A 1 214 ? -2.164 6.350 -0.291 1.00 98.50 214 PHE A C 1
ATOM 1666 O O . PHE A 1 214 ? -1.726 5.218 -0.071 1.00 98.50 214 PHE A O 1
ATOM 1673 N N . SER A 1 215 ? -3.264 6.822 0.291 1.00 96.38 215 SER A N 1
ATOM 1674 C CA . SER A 1 215 ? -4.162 6.013 1.117 1.00 96.38 215 SER A CA 1
ATOM 1675 C C . SER A 1 215 ? -5.558 5.957 0.503 1.00 96.38 215 SER A C 1
ATOM 1677 O O . SER A 1 215 ? -6.055 6.959 -0.011 1.00 96.38 215 SER A O 1
ATOM 1679 N N . LEU A 1 216 ? -6.185 4.783 0.548 1.00 94.38 216 LEU A N 1
ATOM 1680 C CA . LEU A 1 216 ? -7.588 4.565 0.201 1.00 94.38 216 LEU A CA 1
ATOM 1681 C C . LEU A 1 216 ? -8.406 4.270 1.457 1.00 94.38 216 LEU A C 1
ATOM 1683 O O . LEU A 1 216 ? -7.915 3.707 2.431 1.00 94.38 216 LEU A O 1
ATOM 1687 N N . ASP A 1 217 ? -9.706 4.540 1.393 1.00 85.56 217 ASP A N 1
ATOM 1688 C CA . ASP A 1 217 ? -10.664 4.187 2.447 1.00 85.56 217 ASP A CA 1
ATOM 1689 C C . ASP A 1 217 ? -10.932 2.674 2.554 1.00 85.56 217 ASP A C 1
ATOM 1691 O O . ASP A 1 217 ? -11.380 2.186 3.594 1.00 85.56 217 ASP A O 1
ATOM 1695 N N . ARG A 1 218 ? -10.677 1.926 1.476 1.00 86.31 218 ARG A N 1
ATOM 1696 C CA . ARG A 1 218 ? -10.812 0.467 1.380 1.00 86.31 218 ARG A CA 1
ATOM 1697 C C . ARG A 1 218 ? -10.070 -0.072 0.162 1.00 86.31 218 ARG A C 1
ATOM 1699 O O . ARG A 1 218 ? -9.825 0.659 -0.795 1.00 86.31 218 ARG A O 1
ATOM 1706 N N . VAL A 1 219 ? -9.793 -1.374 0.172 1.00 92.25 219 VAL A N 1
ATOM 1707 C CA . VAL A 1 219 ? -9.337 -2.108 -1.018 1.00 92.25 219 VAL A CA 1
ATOM 1708 C C . VAL A 1 219 ? -10.364 -1.953 -2.146 1.00 92.25 219 VAL A C 1
ATOM 1710 O O . VAL A 1 219 ? -11.570 -2.079 -1.917 1.00 92.25 219 VAL A O 1
ATOM 1713 N N . ARG A 1 220 ? -9.885 -1.663 -3.360 1.00 91.69 220 ARG A N 1
ATOM 1714 C CA . ARG A 1 220 ? -10.714 -1.491 -4.561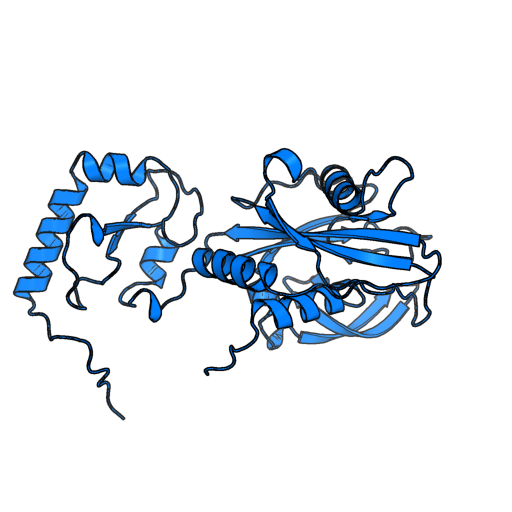 1.00 91.69 220 ARG A CA 1
ATOM 1715 C C . ARG A 1 220 ? -10.480 -2.627 -5.547 1.00 91.69 220 ARG A C 1
ATOM 1717 O O . ARG A 1 220 ? -9.382 -3.180 -5.611 1.00 91.69 220 ARG A O 1
ATOM 1724 N N . GLU A 1 221 ? -11.524 -2.961 -6.300 1.00 93.94 221 GLU A N 1
ATOM 1725 C CA . GLU A 1 221 ? -11.403 -3.848 -7.456 1.00 93.94 221 GLU A CA 1
ATOM 1726 C C . GLU A 1 221 ? -10.501 -3.198 -8.504 1.00 93.94 221 GLU A C 1
ATOM 1728 O O . GLU A 1 221 ? -10.550 -1.984 -8.705 1.00 93.94 221 GLU A O 1
ATOM 1733 N N . THR A 1 222 ? -9.667 -4.012 -9.142 1.00 97.19 222 THR A N 1
ATOM 1734 C CA . THR A 1 222 ? -8.725 -3.577 -10.169 1.00 97.19 222 THR A CA 1
ATOM 1735 C C . THR A 1 222 ? -9.213 -4.032 -11.536 1.00 97.19 222 THR A C 1
ATOM 1737 O O . THR A 1 222 ? -9.699 -5.152 -11.708 1.00 97.19 222 THR A O 1
ATOM 1740 N N . LYS A 1 223 ? -9.070 -3.156 -12.526 1.00 97.38 223 LYS A N 1
ATOM 1741 C CA . LYS A 1 223 ? -9.295 -3.467 -13.934 1.00 97.38 223 LYS A CA 1
ATOM 1742 C C . LYS A 1 223 ? -8.002 -3.167 -14.670 1.00 97.38 223 LYS A C 1
ATOM 1744 O O . LYS A 1 223 ? -7.690 -2.005 -14.886 1.00 97.38 223 LYS A O 1
ATOM 1749 N N . ILE A 1 224 ? -7.262 -4.219 -14.999 1.00 97.75 224 ILE A N 1
ATOM 1750 C CA . ILE A 1 224 ? -5.942 -4.073 -15.608 1.00 97.75 224 ILE A CA 1
ATOM 1751 C C . ILE A 1 224 ? -6.034 -3.735 -17.095 1.00 97.75 224 ILE A C 1
ATOM 1753 O O . ILE A 1 224 ? -6.935 -4.237 -17.778 1.00 97.75 224 ILE A O 1
ATOM 1757 N N . ASP A 1 225 ? -5.074 -2.956 -17.584 1.00 95.88 225 ASP A N 1
A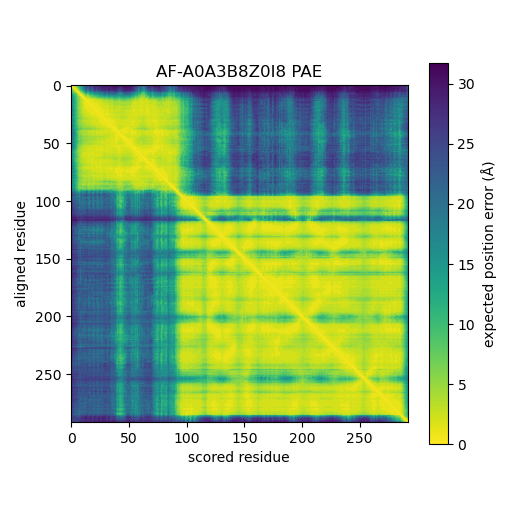TOM 1758 C CA . ASP A 1 225 ? -4.716 -2.946 -18.999 1.00 95.88 225 ASP A CA 1
ATOM 1759 C C . ASP A 1 225 ? -3.776 -4.133 -19.285 1.00 95.88 225 ASP A C 1
ATOM 1761 O O . ASP A 1 225 ? -2.642 -4.143 -18.803 1.00 95.88 225 ASP A O 1
ATOM 1765 N N . PRO A 1 226 ? -4.217 -5.164 -20.030 1.00 94.06 226 PRO A N 1
ATOM 1766 C CA . PRO A 1 226 ? -3.399 -6.340 -20.299 1.00 94.06 226 PRO A CA 1
ATOM 1767 C C . PRO A 1 226 ? -2.195 -6.065 -21.210 1.00 94.06 226 PRO A C 1
ATOM 1769 O O . PRO A 1 226 ? -1.302 -6.913 -21.269 1.00 94.06 226 PRO A O 1
ATOM 1772 N N . GLU A 1 227 ? -2.164 -4.941 -21.936 1.00 91.94 227 GLU A N 1
ATOM 1773 C CA . GLU A 1 227 ? -0.999 -4.576 -22.746 1.00 91.94 227 GLU A CA 1
ATOM 1774 C C . GLU A 1 227 ? 0.180 -4.164 -21.861 1.00 91.94 227 GLU A C 1
ATOM 1776 O O . GLU A 1 227 ? 1.322 -4.480 -22.185 1.00 91.94 227 GLU A O 1
ATOM 1781 N N . GLU A 1 228 ? -0.071 -3.554 -20.705 1.00 92.06 228 GLU A N 1
ATOM 1782 C CA . GLU A 1 228 ? 0.979 -3.041 -19.816 1.00 92.06 228 GLU A CA 1
ATOM 1783 C C . GLU A 1 228 ? 1.139 -3.865 -18.532 1.00 92.06 228 GLU A C 1
ATOM 1785 O O . GLU A 1 228 ? 2.247 -4.020 -18.005 1.00 92.06 228 GLU A O 1
ATOM 1790 N N . VAL A 1 229 ? 0.052 -4.472 -18.053 1.00 97.00 229 VAL A N 1
ATOM 1791 C CA . VAL A 1 229 ? -0.025 -5.163 -16.766 1.00 97.00 229 VAL A CA 1
ATOM 1792 C C . VAL A 1 229 ? -0.527 -6.594 -16.938 1.00 97.00 229 VAL A C 1
ATOM 1794 O O . VAL A 1 229 ? -1.646 -6.857 -17.363 1.00 97.00 229 VAL A O 1
ATOM 1797 N N . ALA A 1 230 ? 0.279 -7.559 -16.495 1.00 96.69 230 ALA A N 1
ATOM 1798 C CA . ALA A 1 230 ? -0.094 -8.971 -16.472 1.00 96.69 230 ALA A CA 1
ATOM 1799 C C . ALA A 1 230 ? -0.943 -9.355 -15.247 1.00 96.69 230 ALA A C 1
ATOM 1801 O O . ALA A 1 230 ? -1.659 -10.356 -15.281 1.00 96.69 230 ALA A O 1
ATOM 1802 N N . ALA A 1 231 ? -0.812 -8.631 -14.131 1.00 97.38 231 ALA A N 1
ATOM 1803 C CA . ALA A 1 231 ? -1.616 -8.839 -12.925 1.00 97.38 231 ALA A CA 1
ATOM 1804 C C . ALA A 1 231 ? -1.578 -7.617 -11.998 1.00 97.38 231 ALA A C 1
ATOM 1806 O O . ALA A 1 231 ? -0.547 -6.960 -11.892 1.00 97.38 231 ALA A O 1
ATOM 1807 N N . ALA A 1 232 ? -2.659 -7.386 -11.250 1.00 98.12 232 ALA A N 1
ATOM 1808 C CA . ALA A 1 232 ? -2.708 -6.432 -10.143 1.00 98.12 232 ALA A CA 1
ATOM 1809 C C . ALA A 1 232 ? -3.116 -7.156 -8.852 1.00 98.12 232 ALA A C 1
ATOM 1811 O O . ALA A 1 232 ? -4.079 -7.924 -8.843 1.00 98.12 232 ALA A O 1
ATOM 1812 N N . LEU A 1 233 ? -2.371 -6.933 -7.769 1.00 98.00 233 LEU A N 1
ATOM 1813 C CA . LEU A 1 233 ? -2.458 -7.694 -6.523 1.00 98.00 233 LEU A CA 1
ATOM 1814 C C . LEU A 1 233 ? -2.466 -6.762 -5.307 1.00 98.00 233 LEU A C 1
ATOM 1816 O O . LEU A 1 233 ? -1.660 -5.839 -5.207 1.00 98.00 233 LEU A O 1
ATOM 1820 N N . TRP A 1 234 ? -3.336 -7.059 -4.341 1.00 97.69 234 TRP A N 1
ATOM 1821 C CA . TRP A 1 234 ? -3.357 -6.413 -3.025 1.00 97.69 234 TRP A CA 1
ATOM 1822 C C . TRP A 1 234 ? -2.617 -7.271 -1.993 1.00 97.69 234 TRP A C 1
ATOM 1824 O O . TRP A 1 234 ? -3.207 -8.107 -1.296 1.00 97.69 234 TRP A O 1
ATOM 1834 N N . LEU A 1 235 ? -1.309 -7.048 -1.876 1.00 96.75 235 LEU A N 1
ATOM 1835 C CA . LEU A 1 235 ? -0.436 -7.841 -1.011 1.00 96.75 235 LEU A CA 1
ATOM 1836 C C . LEU A 1 235 ? -0.478 -7.334 0.445 1.00 96.75 235 LEU A C 1
ATOM 1838 O O . LEU A 1 235 ? -0.590 -6.127 0.674 1.00 96.75 235 LEU A O 1
ATOM 1842 N N . PRO A 1 236 ? -0.415 -8.212 1.467 1.00 93.56 236 PRO A N 1
ATOM 1843 C CA . PRO A 1 236 ? -0.360 -7.782 2.862 1.00 93.56 236 PRO A CA 1
ATOM 1844 C C . PRO A 1 236 ? 0.906 -6.979 3.154 1.00 93.56 236 PRO A C 1
ATOM 1846 O O . PRO A 1 236 ? 2.015 -7.478 2.974 1.00 93.56 236 PRO A O 1
ATOM 1849 N N . LEU A 1 237 ? 0.758 -5.769 3.704 1.00 94.19 237 LEU A N 1
ATOM 1850 C CA . LEU A 1 237 ? 1.910 -4.951 4.091 1.00 94.19 237 LEU A CA 1
ATOM 1851 C C . LEU A 1 237 ? 2.788 -5.664 5.135 1.00 94.19 237 LEU A C 1
ATOM 1853 O O . LEU A 1 237 ? 4.012 -5.552 5.119 1.00 94.19 237 LEU A O 1
ATOM 1857 N N . ALA A 1 238 ? 2.162 -6.441 6.023 1.00 87.94 238 ALA A N 1
ATOM 1858 C CA . ALA A 1 238 ? 2.859 -7.245 7.022 1.00 87.94 238 ALA A CA 1
ATOM 1859 C C . ALA A 1 238 ? 3.852 -8.245 6.400 1.00 87.94 238 ALA A C 1
ATOM 1861 O O . ALA A 1 238 ? 4.904 -8.486 6.987 1.00 87.94 238 ALA A O 1
ATOM 1862 N N . SER A 1 239 ? 3.579 -8.762 5.196 1.00 89.88 239 SER A N 1
ATOM 1863 C CA . SER A 1 239 ? 4.470 -9.705 4.513 1.00 89.88 239 SER A CA 1
ATOM 1864 C C . SER A 1 239 ? 5.817 -9.080 4.152 1.00 89.88 239 SER A C 1
ATOM 1866 O O . SER A 1 239 ? 6.831 -9.766 4.198 1.00 89.88 239 SER A O 1
ATOM 1868 N N . PHE A 1 240 ? 5.857 -7.777 3.865 1.00 91.75 240 PHE A N 1
ATOM 1869 C CA . PHE A 1 240 ? 7.105 -7.052 3.603 1.00 91.75 240 PHE A CA 1
ATOM 1870 C C . PHE A 1 240 ? 7.893 -6.742 4.882 1.00 91.75 240 PHE A C 1
ATOM 1872 O O . PHE A 1 240 ? 9.094 -6.495 4.828 1.00 91.75 240 PHE A O 1
ATOM 1879 N N . ARG A 1 241 ? 7.246 -6.782 6.052 1.00 88.38 241 ARG A N 1
ATOM 1880 C CA . ARG A 1 241 ? 7.909 -6.616 7.356 1.00 88.38 241 ARG A CA 1
ATOM 1881 C C . ARG A 1 241 ? 8.478 -7.921 7.898 1.00 88.38 241 ARG A C 1
ATOM 1883 O O . ARG A 1 241 ? 9.448 -7.889 8.653 1.00 88.38 241 ARG A O 1
ATOM 1890 N N . ASP A 1 242 ? 7.8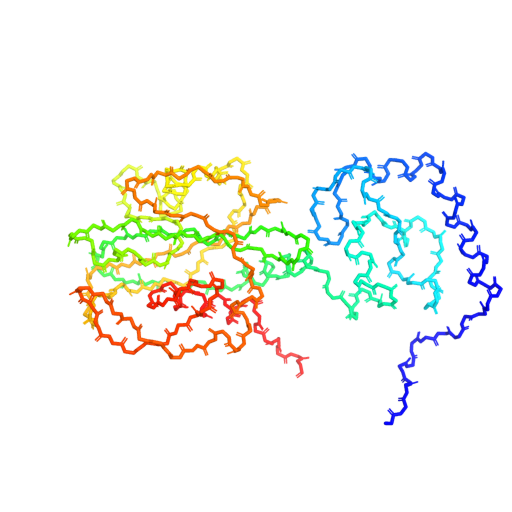71 -9.047 7.539 1.00 83.50 242 ASP A N 1
ATOM 1891 C CA . ASP A 1 242 ? 8.319 -10.366 7.961 1.00 83.50 242 ASP A CA 1
ATOM 1892 C C . ASP A 1 242 ? 9.694 -10.682 7.360 1.00 83.50 242 ASP A C 1
ATOM 1894 O O . ASP A 1 242 ? 9.847 -10.873 6.153 1.00 83.50 242 ASP A O 1
ATOM 1898 N N . LYS A 1 243 ? 10.704 -10.768 8.229 1.00 83.88 243 LYS A N 1
ATOM 1899 C CA . LYS A 1 243 ? 12.092 -11.047 7.848 1.00 83.88 243 LYS A CA 1
ATOM 1900 C C . LYS A 1 243 ? 12.263 -12.394 7.151 1.00 83.88 243 LYS A C 1
ATOM 1902 O O . LYS A 1 243 ? 13.207 -12.546 6.388 1.00 83.88 243 LYS A O 1
ATOM 1907 N N . SER A 1 244 ? 11.354 -13.349 7.348 1.00 86.69 244 SER A N 1
ATOM 1908 C CA . SER A 1 244 ? 11.397 -14.632 6.640 1.00 86.69 244 SER A CA 1
ATOM 1909 C C . SER A 1 244 ? 11.078 -14.514 5.142 1.00 86.69 244 SER A C 1
ATOM 1911 O O . SER A 1 244 ? 11.419 -15.420 4.375 1.00 86.69 244 SER A O 1
ATOM 1913 N N . ASN A 1 245 ? 10.476 -13.401 4.709 1.00 89.75 245 ASN A N 1
ATOM 1914 C CA . ASN A 1 245 ? 10.227 -13.096 3.300 1.00 89.75 245 ASN A CA 1
ATOM 1915 C C . ASN A 1 245 ? 11.380 -12.318 2.649 1.00 89.75 245 ASN A C 1
ATOM 1917 O O . ASN A 1 245 ? 11.375 -12.165 1.432 1.00 89.75 245 ASN A O 1
ATOM 1921 N N . HIS A 1 246 ? 12.370 -11.857 3.423 1.00 94.75 246 HIS A N 1
ATOM 1922 C CA . HIS A 1 246 ? 13.563 -11.162 2.928 1.00 94.75 246 HIS A CA 1
ATOM 1923 C C . HIS A 1 246 ? 14.594 -12.230 2.572 1.00 94.75 246 HIS A C 1
ATOM 1925 O O . HIS A 1 246 ? 15.184 -12.851 3.458 1.00 94.75 246 HIS A O 1
ATOM 1931 N N . A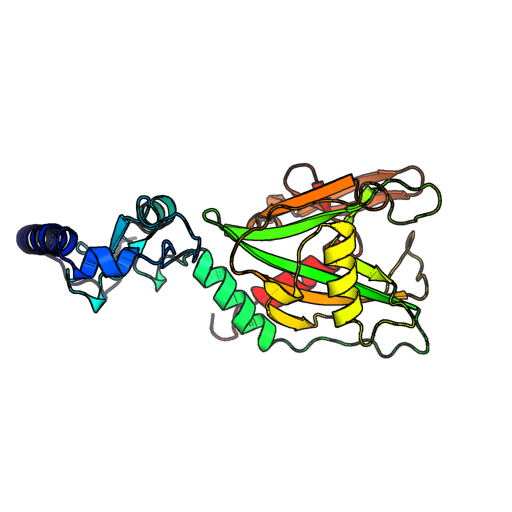RG A 1 247 ? 14.756 -12.522 1.283 1.00 92.75 247 ARG 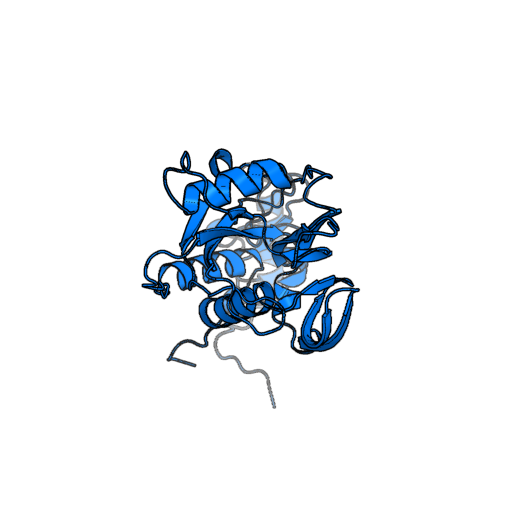A N 1
ATOM 1932 C CA . ARG A 1 247 ? 15.558 -13.660 0.821 1.00 92.75 247 ARG A CA 1
ATOM 1933 C C . ARG A 1 247 ? 16.495 -13.254 -0.300 1.00 92.75 247 ARG A C 1
ATOM 1935 O O . ARG A 1 247 ? 16.150 -12.434 -1.147 1.00 92.75 247 ARG A O 1
ATOM 1942 N N . GLN A 1 248 ? 17.637 -13.932 -0.353 1.00 94.00 248 GLN A N 1
ATOM 1943 C CA . GLN A 1 248 ? 18.382 -14.045 -1.598 1.00 94.00 248 GLN A CA 1
ATOM 1944 C C . GLN A 1 248 ? 17.671 -15.037 -2.510 1.00 94.00 248 GLN A C 1
ATOM 1946 O O . GLN A 1 248 ? 17.334 -16.146 -2.090 1.00 94.00 248 GLN A O 1
ATOM 1951 N N . THR A 1 249 ? 17.412 -14.624 -3.745 1.00 92.69 249 THR A N 1
ATOM 1952 C CA . THR A 1 249 ? 16.778 -15.477 -4.748 1.00 92.69 249 THR A CA 1
ATOM 1953 C C . THR A 1 249 ? 17.367 -15.232 -6.127 1.00 92.69 249 THR A C 1
ATOM 1955 O O . THR A 1 249 ? 17.845 -14.135 -6.426 1.00 92.69 249 THR A O 1
ATOM 1958 N N . LEU A 1 250 ? 17.353 -16.269 -6.961 1.00 91.06 250 LEU A N 1
ATOM 1959 C CA . LEU A 1 250 ? 17.820 -16.196 -8.336 1.00 91.06 250 LEU A CA 1
ATOM 1960 C C . LEU A 1 250 ? 16.710 -15.613 -9.209 1.00 91.06 250 LEU A C 1
ATOM 1962 O O . LEU A 1 250 ? 15.643 -16.209 -9.349 1.00 91.06 250 LEU A O 1
ATOM 1966 N N . ILE A 1 251 ? 16.993 -14.481 -9.845 1.00 89.50 251 ILE A N 1
ATOM 1967 C CA . ILE A 1 251 ? 16.219 -14.027 -10.998 1.00 89.50 251 ILE A CA 1
ATOM 1968 C C . ILE A 1 251 ? 16.836 -14.674 -12.230 1.00 89.50 251 ILE A C 1
ATOM 1970 O O . ILE A 1 251 ? 18.038 -14.539 -12.449 1.00 89.50 251 ILE A O 1
ATOM 1974 N N . ASP A 1 252 ? 16.020 -15.374 -13.014 1.00 84.56 252 ASP A N 1
ATOM 1975 C CA . ASP A 1 252 ? 16.424 -16.032 -14.258 1.00 84.56 252 ASP A CA 1
ATOM 1976 C C . ASP A 1 252 ? 15.483 -15.592 -15.383 1.00 84.56 252 ASP A C 1
ATOM 1978 O O . ASP A 1 252 ? 14.484 -16.239 -15.688 1.00 84.56 252 ASP A O 1
ATOM 1982 N N . THR A 1 253 ? 15.778 -14.427 -15.953 1.00 76.88 253 THR A N 1
ATOM 1983 C CA . THR A 1 253 ? 15.077 -13.880 -17.121 1.00 76.88 253 THR A CA 1
ATOM 1984 C C . THR A 1 253 ? 16.023 -13.877 -18.323 1.00 76.88 253 THR A C 1
ATOM 1986 O O . THR A 1 253 ? 17.243 -13.842 -18.137 1.00 76.88 253 THR A O 1
ATOM 1989 N N . PRO A 1 254 ? 15.513 -13.818 -19.568 1.00 73.06 254 PRO A N 1
ATOM 1990 C CA . PRO A 1 254 ? 16.367 -13.732 -20.756 1.00 73.06 254 PRO A CA 1
ATOM 1991 C C . PRO A 1 254 ? 17.363 -12.559 -20.735 1.00 73.06 254 PRO A C 1
ATOM 1993 O O . PRO A 1 254 ? 18.425 -12.644 -21.347 1.00 73.06 254 PRO A O 1
ATOM 1996 N N . LYS A 1 255 ? 17.028 -11.466 -20.035 1.00 72.25 255 LYS A N 1
ATOM 1997 C CA . LYS A 1 255 ? 17.839 -10.240 -19.953 1.00 72.25 255 LYS A CA 1
ATOM 1998 C C . LYS A 1 255 ? 18.741 -10.178 -18.721 1.00 72.25 255 LYS A C 1
ATOM 2000 O O . LYS A 1 255 ? 19.716 -9.431 -18.721 1.00 72.25 255 LYS A O 1
ATOM 2005 N N . PHE A 1 256 ? 18.411 -10.916 -17.665 1.00 77.62 256 PHE A N 1
ATOM 2006 C CA . PHE A 1 256 ? 19.076 -10.810 -16.373 1.00 77.62 256 PHE A CA 1
ATOM 2007 C C . PHE A 1 256 ? 19.060 -12.149 -15.638 1.00 77.62 256 PHE A C 1
ATOM 2009 O O . PHE A 1 256 ? 17.991 -12.691 -15.350 1.00 77.62 256 PHE A O 1
ATOM 2016 N N . LYS A 1 257 ? 20.258 -12.635 -15.295 1.00 86.62 257 LYS A N 1
ATOM 2017 C CA . LYS A 1 257 ? 20.461 -13.843 -14.498 1.00 86.62 257 LYS A CA 1
ATOM 2018 C C . LYS A 1 257 ? 21.420 -13.567 -13.347 1.00 86.62 257 LYS A C 1
ATOM 2020 O O . LYS A 1 257 ? 22.628 -13.465 -13.562 1.00 86.62 257 LYS A O 1
ATOM 2025 N N . SER A 1 258 ? 20.895 -13.404 -12.137 1.00 88.62 258 SER A N 1
ATOM 2026 C CA . SER A 1 258 ? 21.715 -13.148 -10.948 1.00 88.62 258 SER A CA 1
ATOM 2027 C C . SER A 1 258 ? 20.951 -13.405 -9.654 1.00 88.62 258 SER A C 1
ATOM 2029 O O . SER A 1 258 ? 19.722 -13.318 -9.621 1.00 88.62 258 SER A O 1
ATOM 2031 N N . GLU A 1 259 ? 21.690 -13.689 -8.583 1.00 93.00 259 GLU A N 1
ATOM 2032 C CA . GLU A 1 259 ? 21.137 -13.688 -7.232 1.00 93.00 259 GLU A CA 1
ATOM 2033 C C . GLU A 1 259 ? 20.960 -12.251 -6.746 1.00 93.00 259 GLU A C 1
ATOM 2035 O O . GLU A 1 259 ? 21.875 -11.428 -6.813 1.00 93.00 259 GLU A O 1
ATOM 2040 N N . VAL A 1 260 ? 19.769 -11.948 -6.241 1.00 92.12 260 VAL A N 1
ATOM 2041 C CA . VAL A 1 260 ? 19.409 -10.620 -5.743 1.00 92.12 260 VAL A CA 1
ATOM 2042 C C . VAL A 1 260 ? 18.762 -10.727 -4.371 1.00 92.12 260 VAL A C 1
ATOM 2044 O O . VAL A 1 260 ? 18.163 -11.748 -4.033 1.00 92.12 260 VAL A O 1
ATOM 2047 N N . GLN A 1 261 ? 18.861 -9.653 -3.588 1.00 94.69 261 GLN A N 1
ATOM 2048 C CA . GLN A 1 261 ? 17.999 -9.476 -2.421 1.00 94.69 261 GLN A CA 1
ATOM 2049 C C . GLN A 1 261 ? 16.587 -9.126 -2.892 1.00 94.69 261 GLN A C 1
ATOM 2051 O O . GLN A 1 261 ? 16.415 -8.263 -3.761 1.00 94.69 261 GLN A O 1
ATOM 2056 N N . ALA A 1 262 ? 15.595 -9.820 -2.344 1.00 96.44 262 ALA A N 1
ATOM 2057 C CA . ALA A 1 262 ? 14.203 -9.663 -2.722 1.00 96.44 262 ALA A CA 1
ATOM 2058 C C . ALA A 1 262 ? 13.251 -9.927 -1.551 1.00 96.44 262 ALA A C 1
ATOM 2060 O O . ALA A 1 262 ? 13.571 -10.645 -0.599 1.00 96.44 262 ALA A O 1
ATOM 2061 N N . PHE A 1 263 ? 12.027 -9.422 -1.692 1.00 97.06 263 PHE A N 1
ATOM 2062 C CA . PHE A 1 263 ? 10.878 -9.923 -0.952 1.00 97.06 263 PHE A CA 1
ATOM 2063 C C . PHE A 1 263 ? 10.224 -11.050 -1.747 1.00 97.06 263 PHE A C 1
ATOM 2065 O O . PHE A 1 263 ? 9.902 -10.866 -2.921 1.00 97.06 263 PHE A O 1
ATOM 2072 N N . VAL A 1 264 ? 9.990 -12.193 -1.106 1.00 95.94 264 VAL A N 1
ATOM 2073 C CA . VAL A 1 264 ? 9.197 -13.293 -1.670 1.00 95.94 264 VAL A CA 1
ATOM 2074 C C . VAL A 1 264 ? 7.857 -13.337 -0.942 1.00 95.94 264 VAL A C 1
ATOM 2076 O O . VAL A 1 264 ? 7.787 -13.791 0.197 1.00 95.94 264 VAL A O 1
ATOM 2079 N N . VAL A 1 265 ? 6.801 -12.824 -1.576 1.00 93.44 265 VAL A N 1
ATOM 2080 C CA . VAL A 1 265 ? 5.474 -12.630 -0.966 1.00 93.44 265 VAL A CA 1
ATOM 2081 C C . VAL A 1 265 ? 4.407 -13.216 -1.876 1.00 93.44 265 VAL A C 1
ATOM 2083 O O . VAL A 1 265 ? 4.281 -12.776 -3.010 1.00 93.44 265 VAL A O 1
ATOM 2086 N N . GLU A 1 266 ? 3.626 -14.181 -1.378 1.00 89.69 266 GLU A N 1
ATOM 2087 C CA . GLU A 1 266 ? 2.528 -14.810 -2.142 1.00 89.69 266 GLU A CA 1
ATOM 2088 C C . GLU A 1 266 ? 2.978 -15.239 -3.557 1.00 89.69 266 GLU A C 1
ATOM 2090 O O . GLU A 1 266 ? 2.356 -14.910 -4.565 1.00 89.69 266 GLU A O 1
ATOM 2095 N N . GLU A 1 267 ? 4.126 -15.928 -3.621 1.00 90.62 267 GLU A N 1
ATOM 2096 C CA . GLU A 1 267 ? 4.792 -16.400 -4.854 1.00 90.62 267 GLU A CA 1
ATOM 2097 C C . GLU A 1 267 ? 5.358 -15.295 -5.764 1.00 90.62 267 GLU A C 1
ATOM 2099 O O . GLU A 1 267 ? 6.021 -15.591 -6.756 1.00 90.62 267 GLU A O 1
ATOM 2104 N N . GLN A 1 268 ? 5.172 -14.023 -5.410 1.00 95.06 268 GLN A N 1
ATOM 2105 C CA . GLN A 1 268 ? 5.738 -12.891 -6.132 1.00 95.06 268 GLN A CA 1
ATOM 2106 C C . GLN A 1 268 ? 7.138 -12.561 -5.620 1.00 95.06 268 GLN A C 1
ATOM 2108 O O . GLN A 1 268 ? 7.399 -12.584 -4.416 1.00 95.06 268 GLN A O 1
ATOM 2113 N N . ILE A 1 269 ? 8.027 -12.199 -6.543 1.00 95.62 269 ILE A N 1
ATOM 2114 C CA . ILE A 1 269 ? 9.392 -11.772 -6.234 1.00 95.62 269 ILE A CA 1
ATOM 2115 C C . ILE A 1 269 ? 9.495 -10.268 -6.477 1.00 95.62 269 ILE A C 1
ATOM 2117 O O . ILE A 1 269 ? 9.471 -9.806 -7.618 1.00 95.62 269 ILE A O 1
ATOM 2121 N N . VAL A 1 270 ? 9.620 -9.495 -5.400 1.00 96.94 270 VAL A N 1
ATOM 2122 C CA . VAL A 1 270 ? 9.804 -8.040 -5.455 1.00 96.94 270 VAL A CA 1
ATOM 2123 C C . VAL A 1 270 ? 11.271 -7.720 -5.213 1.00 96.94 270 VAL A C 1
ATOM 2125 O O . VAL A 1 270 ? 11.792 -7.936 -4.121 1.00 96.94 270 VAL A O 1
ATOM 2128 N N . TRP A 1 271 ? 11.942 -7.202 -6.235 1.00 94.94 271 TRP A N 1
ATOM 2129 C CA . TRP A 1 271 ? 13.387 -6.981 -6.239 1.00 94.94 271 TRP A CA 1
ATOM 2130 C C . TRP A 1 271 ? 13.740 -5.646 -6.909 1.00 94.94 271 TRP A C 1
ATOM 2132 O O . TRP A 1 271 ? 12.868 -4.906 -7.371 1.00 94.94 271 TRP A O 1
ATOM 2142 N N . GLY A 1 272 ? 15.028 -5.302 -6.934 1.00 92.69 272 GLY A N 1
ATOM 2143 C CA . GLY A 1 272 ? 15.520 -4.133 -7.662 1.00 92.69 272 GLY A CA 1
ATOM 2144 C C . GLY A 1 272 ? 14.991 -2.804 -7.112 1.00 92.69 272 GLY A C 1
ATOM 2145 O O . GLY A 1 272 ? 15.065 -2.539 -5.912 1.00 92.69 272 GLY A O 1
ATOM 2146 N N . LEU A 1 273 ? 14.498 -1.936 -8.000 1.00 93.88 273 LEU A N 1
ATOM 2147 C CA . LEU A 1 273 ? 14.072 -0.582 -7.636 1.00 93.88 273 LEU A CA 1
ATOM 2148 C C . LEU A 1 273 ? 12.886 -0.588 -6.660 1.00 93.88 273 LEU A C 1
ATOM 2150 O O . LEU A 1 273 ? 12.923 0.106 -5.646 1.00 93.88 273 LEU A O 1
ATOM 2154 N N . THR A 1 274 ? 11.881 -1.423 -6.920 1.00 96.25 274 THR A N 1
ATOM 2155 C CA . THR A 1 274 ? 10.687 -1.546 -6.075 1.00 96.25 274 THR A CA 1
ATOM 2156 C C . THR A 1 274 ? 11.023 -2.100 -4.693 1.00 96.25 274 THR A C 1
ATOM 2158 O O . THR A 1 274 ? 10.497 -1.612 -3.696 1.00 96.25 274 THR A O 1
ATOM 2161 N N . HIS A 1 275 ? 11.965 -3.045 -4.598 1.00 96.69 275 HIS A N 1
ATOM 2162 C CA . HIS A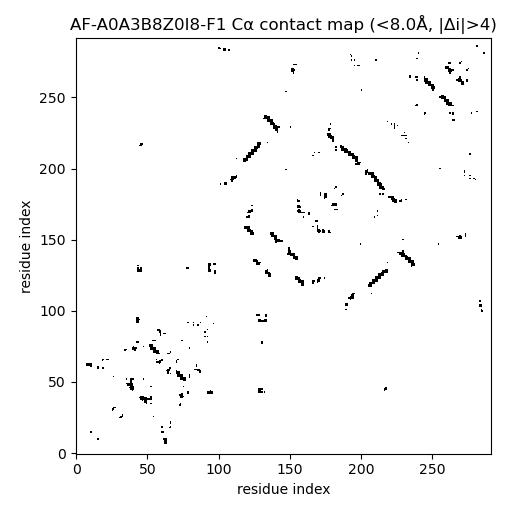 1 275 ? 12.476 -3.510 -3.304 1.00 96.69 275 HIS A CA 1
ATOM 2163 C C . HIS A 1 275 ? 13.076 -2.364 -2.485 1.00 96.69 275 HIS A C 1
ATOM 2165 O O . HIS A 1 275 ? 12.692 -2.166 -1.336 1.00 96.69 275 HIS A O 1
ATOM 2171 N N . ARG A 1 276 ? 13.951 -1.553 -3.095 1.00 95.88 276 ARG A N 1
ATOM 2172 C CA . ARG A 1 276 ? 14.567 -0.389 -2.433 1.00 95.88 276 ARG A CA 1
ATOM 2173 C C . ARG A 1 276 ? 13.527 0.650 -1.997 1.00 95.88 276 ARG A C 1
ATOM 2175 O O . ARG A 1 276 ? 13.654 1.220 -0.918 1.00 95.88 276 ARG A O 1
ATOM 2182 N N . MET A 1 277 ? 12.488 0.884 -2.805 1.00 97.06 277 MET A N 1
ATOM 2183 C CA . MET A 1 277 ? 11.369 1.764 -2.432 1.00 97.06 277 MET A CA 1
ATOM 2184 C C . MET A 1 277 ? 10.636 1.255 -1.187 1.00 97.06 277 MET A C 1
ATOM 2186 O O . MET A 1 277 ? 10.349 2.040 -0.284 1.00 97.06 277 MET A O 1
ATOM 2190 N N . ILE A 1 278 ? 10.361 -0.051 -1.121 1.00 97.44 278 ILE A N 1
ATOM 2191 C CA . ILE A 1 278 ? 9.709 -0.674 0.036 1.00 97.44 278 ILE A CA 1
ATOM 2192 C C . ILE A 1 278 ? 10.620 -0.627 1.264 1.00 97.44 278 ILE A C 1
ATOM 2194 O O . ILE A 1 278 ? 10.142 -0.292 2.339 1.00 97.44 278 ILE A O 1
ATOM 2198 N N . GLU A 1 279 ? 11.920 -0.896 1.138 1.00 95.38 279 GLU A N 1
ATOM 2199 C CA . GLU A 1 279 ? 12.855 -0.774 2.265 1.00 95.38 279 GLU A CA 1
ATOM 2200 C C . GLU A 1 279 ? 12.892 0.649 2.833 1.00 95.38 279 GLU A C 1
ATOM 2202 O O . GLU A 1 279 ? 12.757 0.824 4.045 1.00 95.38 279 GLU A O 1
ATOM 2207 N N . ASN A 1 280 ? 12.992 1.663 1.965 1.00 94.62 280 ASN A N 1
ATOM 2208 C CA . ASN A 1 280 ? 12.947 3.070 2.368 1.00 94.62 280 ASN A CA 1
ATOM 2209 C C . ASN A 1 280 ? 11.629 3.408 3.079 1.00 94.62 280 ASN A C 1
ATOM 2211 O O . ASN A 1 280 ? 11.636 4.057 4.126 1.00 94.62 280 ASN A O 1
ATOM 2215 N N . PHE A 1 281 ? 10.502 2.939 2.536 1.00 96.00 281 PHE A N 1
ATOM 2216 C CA . PHE A 1 281 ? 9.195 3.097 3.166 1.00 96.00 281 PHE A CA 1
ATOM 2217 C C . PHE A 1 281 ? 9.143 2.440 4.544 1.00 96.00 281 PHE A C 1
ATOM 2219 O O . PHE A 1 281 ? 8.739 3.082 5.505 1.00 96.00 281 PHE A O 1
ATOM 2226 N N . LEU A 1 282 ? 9.556 1.176 4.664 1.00 93.62 282 LEU A N 1
ATOM 2227 C CA . LEU A 1 282 ? 9.495 0.438 5.923 1.00 93.62 282 LEU A CA 1
ATOM 2228 C C . LEU A 1 282 ? 10.377 1.083 6.995 1.00 93.62 282 LEU A C 1
ATOM 2230 O O . LEU A 1 282 ? 9.957 1.172 8.148 1.00 93.62 282 LEU A O 1
ATOM 2234 N N . ALA A 1 283 ? 11.563 1.561 6.613 1.00 91.19 283 ALA A N 1
ATOM 2235 C CA . ALA A 1 283 ? 12.452 2.287 7.510 1.00 91.19 283 ALA A CA 1
ATOM 2236 C C . ALA A 1 283 ? 11.791 3.566 8.046 1.00 91.19 283 ALA A C 1
ATOM 2238 O O . ALA A 1 283 ? 11.824 3.803 9.249 1.00 91.19 283 ALA A O 1
ATOM 2239 N N . ALA A 1 284 ? 11.134 4.357 7.192 1.00 90.44 284 ALA A N 1
ATOM 2240 C CA . ALA A 1 284 ? 10.461 5.590 7.606 1.00 90.44 284 ALA A CA 1
ATOM 2241 C C . ALA A 1 284 ? 9.153 5.335 8.384 1.00 90.44 284 ALA A C 1
ATOM 2243 O O . ALA A 1 284 ? 8.895 5.954 9.418 1.00 90.44 284 ALA A O 1
ATOM 2244 N N . ALA A 1 285 ? 8.331 4.397 7.917 1.00 89.00 285 ALA A N 1
ATOM 2245 C CA . ALA A 1 285 ? 7.013 4.104 8.470 1.00 89.00 285 ALA A CA 1
ATOM 2246 C C . ALA A 1 285 ? 7.073 3.398 9.833 1.00 89.00 285 ALA A C 1
ATOM 2248 O O . ALA A 1 285 ? 6.152 3.544 10.638 1.00 89.00 285 ALA A O 1
ATOM 2249 N N . PHE A 1 286 ? 8.144 2.646 10.106 1.00 84.75 286 PHE A N 1
ATOM 2250 C CA . PHE A 1 286 ? 8.269 1.811 11.305 1.00 84.75 286 PHE A CA 1
ATOM 2251 C C . PHE A 1 286 ? 9.544 2.058 12.116 1.00 84.75 286 PHE A C 1
ATOM 2253 O O . PHE A 1 286 ? 9.851 1.241 12.981 1.00 84.75 286 PHE A O 1
ATOM 2260 N N . ALA A 1 287 ? 10.267 3.162 11.888 1.00 72.69 287 ALA A N 1
ATOM 2261 C CA . ALA A 1 287 ? 11.391 3.543 12.744 1.00 72.69 287 ALA A CA 1
ATOM 2262 C C . ALA A 1 287 ? 10.981 3.511 14.226 1.00 72.69 287 ALA A C 1
ATOM 2264 O O . ALA A 1 287 ? 9.929 4.044 14.603 1.00 72.69 287 ALA A O 1
ATOM 2265 N N . GLU A 1 288 ? 11.796 2.886 15.072 1.00 54.75 288 GLU A N 1
ATOM 2266 C CA . GLU A 1 288 ? 11.638 3.028 16.517 1.00 54.75 288 GLU A CA 1
ATOM 2267 C C . GLU A 1 288 ? 11.849 4.508 16.858 1.00 54.75 288 GLU A C 1
ATOM 2269 O O . GLU A 1 288 ? 12.772 5.156 16.356 1.00 54.75 288 GLU A O 1
ATOM 2274 N N . GLY A 1 289 ? 10.905 5.091 17.601 1.00 46.59 289 GLY A N 1
ATOM 2275 C CA . GLY A 1 289 ? 11.037 6.480 18.027 1.00 46.59 289 GLY A CA 1
ATOM 2276 C C . GLY A 1 289 ? 12.247 6.628 18.955 1.00 46.59 289 GLY A C 1
ATOM 2277 O O . GLY A 1 289 ? 12.670 5.643 19.550 1.00 46.59 289 GLY A O 1
ATOM 2278 N N . PRO A 1 290 ? 12.783 7.842 19.143 1.00 38.12 290 PRO A N 1
ATOM 2279 C CA . PRO A 1 290 ? 13.927 8.072 20.030 1.00 38.12 290 PRO A CA 1
ATOM 2280 C C . PRO A 1 290 ? 13.690 7.735 21.522 1.00 38.12 290 PRO A C 1
ATOM 2282 O O . PRO A 1 290 ? 14.623 7.873 22.305 1.00 38.12 290 PRO A O 1
ATOM 2285 N N . ASP A 1 291 ? 12.492 7.279 21.908 1.00 36.38 291 ASP A N 1
ATOM 2286 C CA . ASP A 1 291 ? 12.077 7.005 23.294 1.00 36.38 291 ASP A CA 1
ATOM 2287 C C . ASP A 1 291 ? 11.705 5.523 23.558 1.00 36.38 291 ASP A C 1
ATOM 2289 O O . ASP A 1 291 ? 10.850 5.242 24.402 1.00 36.38 291 ASP A O 1
ATOM 2293 N N . SER A 1 292 ? 12.288 4.565 22.826 1.00 33.28 292 SER A N 1
ATOM 2294 C CA . SER A 1 292 ? 12.199 3.124 23.150 1.00 33.28 292 SER A CA 1
ATOM 2295 C C . SER A 1 292 ? 13.241 2.685 24.176 1.00 33.28 292 SER A C 1
ATOM 2297 O O . SER A 1 292 ? 14.433 2.989 23.936 1.00 33.28 292 SER A O 1
#

Nearest PDB structures (foldseek):
  5t3p-assembly1_A  TM=7.602E-01  e=1.854E-15  Homo sapiens
  5qgk-assembly1_A  TM=8.023E-01  e=1.161E-14  Homo sapiens
  4h9d-assembly1_A  TM=8.650E-01  e=4.140E-09  Geobacter metallireducens GS-15
  4h9d-assembly1_B  TM=8.676E-01  e=4.140E-09  Geobacter metallireducens GS-15
  3dup-assembly1_B  TM=6.384E-01  e=5.310E-06  Rhodospirillum rubrum ATCC 11170

Solvent-accessible surface area (backbone atoms only — not comparable to full-atom values): 16117 Å² total; per-residue (Å²): 136,81,95,74,75,91,80,64,64,89,60,52,71,66,56,44,52,52,34,53,51,46,40,59,56,46,65,72,33,72,66,43,56,60,66,29,63,77,16,46,16,70,45,31,49,32,73,63,39,45,83,54,44,38,84,40,48,55,45,23,49,86,66,59,28,59,66,41,77,92,30,52,44,33,22,35,59,67,60,48,62,71,44,66,74,42,41,65,91,75,39,81,39,41,27,48,50,49,53,50,29,52,59,39,40,59,70,50,82,52,51,77,76,92,63,89,86,51,50,48,27,12,24,32,46,36,36,18,31,32,91,93,30,33,24,32,48,34,28,28,32,24,81,43,100,85,49,93,61,43,56,36,41,35,49,38,41,43,67,59,51,96,84,45,91,42,59,68,49,25,13,42,52,32,24,31,61,43,30,49,44,57,42,84,87,52,36,42,83,59,37,65,41,57,44,43,78,41,66,56,98,90,37,78,69,62,32,38,38,42,37,30,37,29,40,34,76,44,73,73,81,71,49,64,31,67,84,59,25,70,45,78,45,76,44,57,48,64,54,78,68,39,67,90,23,58,38,80,43,74,46,84,50,101,89,48,74,48,76,39,69,27,40,56,50,97,92,40,64,31,35,68,71,50,33,52,52,49,52,55,47,50,51,60,45,62,54,80,62,99,85,118

pLDDT: mean 87.67, std 12.73, range [33.28, 98.69]

Mean predicted aligned error: 11.41 Å